Protein AF-A0A8B7DJZ0-F1 (afdb_monomer_lite)

Foldseek 3Di:
DLLVLLLVQCLVQLAQLQQLLQQFVVQLVVWDQDPVRKIWGWGCDGPCCVPQNTDIRIGHPVSNVVLVCCVPPPLVVADEPDRRSRADSNRHGQDSVNSQVSQQVVCVVVVVDDPVVVDDRDGSVNSNLLVLVLCCVVPVDLVSSCVSHSHDSVVSCVPNVDDDDPDDDPRNCCSVCVVVVVVVVPDDPDDDD

Structure (mmCIF, N/CA/C/O backbone):
data_AF-A0A8B7DJZ0-F1
#
_entry.id   AF-A0A8B7DJZ0-F1
#
loop_
_atom_site.group_PDB
_atom_site.id
_atom_site.type_symbol
_atom_site.label_atom_id
_atom_site.label_alt_id
_atom_site.label_comp_id
_atom_site.label_asym_id
_atom_site.label_entity_id
_atom_site.label_seq_id
_atom_site.pdbx_PDB_ins_code
_atom_site.Cartn_x
_atom_site.Cartn_y
_atom_site.Cartn_z
_atom_site.occupancy
_atom_site.B_iso_or_equiv
_atom_site.auth_seq_id
_atom_site.auth_comp_id
_atom_site.auth_asym_id
_atom_site.auth_atom_id
_atom_site.pdbx_PDB_model_num
ATOM 1 N N . MET A 1 1 ? -13.634 4.387 -2.918 1.00 85.12 1 MET A N 1
ATOM 2 C CA . MET A 1 1 ? -12.516 4.907 -2.094 1.00 85.12 1 MET A CA 1
ATOM 3 C C . MET A 1 1 ? -11.452 3.852 -1.784 1.00 85.12 1 MET A C 1
ATOM 5 O O . MET A 1 1 ? -10.326 4.051 -2.218 1.00 85.12 1 MET A O 1
ATOM 9 N N . ARG A 1 2 ? -11.782 2.724 -1.122 1.00 92.50 2 ARG A N 1
ATOM 10 C CA . ARG A 1 2 ? -10.826 1.633 -0.807 1.00 92.50 2 ARG A CA 1
ATOM 11 C C . ARG A 1 2 ? -9.980 1.198 -2.011 1.00 92.50 2 ARG A C 1
ATOM 13 O O . ARG A 1 2 ? -8.758 1.259 -1.969 1.00 92.50 2 ARG A O 1
ATOM 20 N N . ASP A 1 3 ? -10.641 0.810 -3.099 1.00 89.31 3 ASP A N 1
ATOM 21 C CA . ASP A 1 3 ? -9.965 0.264 -4.282 1.00 89.31 3 ASP A CA 1
ATOM 22 C C . ASP A 1 3 ? -9.115 1.323 -5.012 1.00 89.31 3 ASP A C 1
ATOM 24 O O . ASP A 1 3 ? -8.043 1.019 -5.524 1.00 89.31 3 ASP A O 1
ATOM 28 N N . HIS A 1 4 ? -9.544 2.589 -4.990 1.00 89.06 4 HIS A N 1
ATOM 29 C CA . HIS A 1 4 ? -8.769 3.712 -5.525 1.00 89.06 4 HIS A CA 1
ATOM 30 C C . HIS A 1 4 ? -7.476 3.943 -4.727 1.00 89.06 4 HIS A C 1
ATOM 32 O O . HIS A 1 4 ? -6.407 4.091 -5.312 1.00 89.06 4 HIS A O 1
ATOM 38 N N . LEU A 1 5 ? -7.548 3.905 -3.390 1.00 93.00 5 LEU A N 1
ATOM 39 C CA . LEU A 1 5 ? -6.366 3.996 -2.527 1.00 93.00 5 LEU A CA 1
ATOM 40 C C . LEU A 1 5 ? -5.392 2.842 -2.770 1.00 93.00 5 LEU A C 1
ATOM 42 O O . LEU A 1 5 ? -4.190 3.077 -2.859 1.00 93.00 5 LEU A O 1
ATOM 46 N N . LEU A 1 6 ? -5.899 1.616 -2.947 1.00 92.31 6 LEU A N 1
ATOM 47 C CA . LEU A 1 6 ? -5.061 0.473 -3.312 1.00 92.31 6 LEU A CA 1
ATOM 48 C C . LEU A 1 6 ? -4.289 0.743 -4.610 1.00 92.31 6 LEU A C 1
ATOM 50 O O . LEU A 1 6 ? -3.091 0.475 -4.658 1.00 92.31 6 LEU A O 1
ATOM 54 N N . VAL A 1 7 ? -4.934 1.308 -5.634 1.00 89.06 7 VAL A N 1
ATOM 55 C CA . VAL A 1 7 ? -4.267 1.656 -6.898 1.00 89.06 7 VAL A CA 1
ATOM 56 C C . VAL A 1 7 ? -3.196 2.724 -6.690 1.00 89.06 7 VAL A C 1
ATOM 58 O O . VAL A 1 7 ? -2.064 2.514 -7.119 1.00 89.06 7 VAL A O 1
ATOM 61 N N . LEU A 1 8 ? -3.509 3.824 -5.998 1.00 89.81 8 LEU A N 1
ATOM 62 C CA . LEU A 1 8 ? -2.540 4.898 -5.745 1.00 89.81 8 LEU A CA 1
ATOM 63 C C . LEU A 1 8 ? -1.304 4.395 -4.992 1.00 89.81 8 LEU A C 1
ATOM 65 O O . LEU A 1 8 ? -0.178 4.681 -5.395 1.00 89.81 8 LEU A O 1
ATOM 69 N N . ILE A 1 9 ? -1.506 3.596 -3.942 1.00 90.88 9 ILE A N 1
ATOM 70 C CA . ILE A 1 9 ? -0.409 3.032 -3.150 1.00 90.88 9 ILE A CA 1
ATOM 71 C C . ILE A 1 9 ? 0.469 2.121 -4.017 1.00 90.88 9 ILE A C 1
ATOM 73 O O . ILE A 1 9 ? 1.694 2.224 -3.961 1.00 90.88 9 ILE A O 1
ATOM 77 N N . HIS A 1 10 ? -0.131 1.264 -4.851 1.00 89.44 10 HIS A N 1
ATOM 78 C CA . HIS A 1 10 ? 0.631 0.364 -5.722 1.00 89.44 10 HIS A CA 1
ATOM 79 C C . HIS A 1 10 ? 1.361 1.097 -6.847 1.00 89.44 10 HIS A C 1
ATOM 81 O O . HIS A 1 10 ? 2.469 0.694 -7.189 1.00 89.44 10 HIS A O 1
ATOM 87 N N . LEU A 1 11 ? 0.778 2.155 -7.413 1.00 85.94 11 LEU A N 1
ATOM 88 C CA . LEU A 1 11 ? 1.445 2.964 -8.434 1.00 85.94 11 LEU A CA 1
ATOM 89 C C . LEU A 1 11 ? 2.619 3.757 -7.852 1.00 85.94 11 LEU A C 1
ATOM 91 O O . LEU A 1 11 ? 3.655 3.847 -8.501 1.00 85.94 11 LEU A O 1
ATOM 95 N N . GLY A 1 12 ? 2.474 4.289 -6.635 1.00 83.88 12 GLY A N 1
ATOM 96 C CA . GLY A 1 12 ? 3.522 5.078 -5.984 1.00 83.88 12 GLY A CA 1
ATOM 97 C C . GLY A 1 12 ? 4.672 4.249 -5.413 1.00 83.88 12 GLY A C 1
ATOM 98 O O . GLY A 1 12 ? 5.800 4.721 -5.387 1.00 83.88 12 GLY A O 1
ATOM 99 N N . ASN A 1 13 ? 4.401 3.018 -4.969 1.00 84.69 13 ASN A N 1
ATOM 100 C CA . ASN A 1 13 ? 5.387 2.219 -4.234 1.00 84.69 13 ASN A CA 1
ATOM 101 C C . ASN A 1 13 ? 5.810 0.932 -4.939 1.00 84.69 13 ASN A C 1
ATOM 103 O O . ASN A 1 13 ? 6.741 0.271 -4.497 1.00 84.69 13 ASN A O 1
ATOM 107 N N . ALA A 1 14 ? 5.084 0.510 -5.977 1.00 85.81 14 ALA A N 1
ATOM 108 C CA . ALA A 1 14 ? 5.295 -0.780 -6.623 1.00 85.81 14 ALA A CA 1
ATOM 109 C C . ALA A 1 14 ? 5.365 -1.943 -5.611 1.00 85.81 14 ALA A C 1
ATOM 111 O O . ALA A 1 14 ? 6.150 -2.873 -5.765 1.00 85.81 14 ALA A O 1
ATOM 112 N N . HIS A 1 15 ? 4.552 -1.939 -4.552 1.00 83.88 15 HIS A N 1
ATOM 113 C CA . HIS A 1 15 ? 4.600 -2.999 -3.541 1.00 83.88 15 HIS A CA 1
ATOM 114 C C . HIS A 1 15 ? 3.949 -4.302 -4.000 1.00 83.88 15 HIS A C 1
ATOM 116 O O . HIS A 1 15 ? 3.126 -4.344 -4.918 1.00 83.88 15 HIS A O 1
ATOM 122 N N . ARG A 1 16 ? 4.344 -5.412 -3.363 1.00 85.69 16 ARG A N 1
ATOM 123 C CA . ARG A 1 16 ? 3.582 -6.664 -3.472 1.00 85.69 16 ARG A CA 1
ATOM 124 C C . ARG A 1 16 ? 2.243 -6.455 -2.769 1.00 85.69 16 ARG A C 1
ATOM 126 O O . ARG A 1 16 ? 2.203 -5.831 -1.714 1.00 85.69 16 ARG A O 1
ATOM 133 N N . SER A 1 17 ? 1.182 -7.077 -3.278 1.00 89.62 17 SER A N 1
ATOM 134 C CA . SER A 1 17 ? -0.157 -6.981 -2.679 1.00 89.62 17 SER A CA 1
ATOM 135 C C . SER A 1 17 ? -0.212 -7.434 -1.215 1.00 89.62 17 SER A C 1
ATOM 137 O O . SER A 1 17 ? -1.075 -6.979 -0.473 1.00 89.62 17 SER A O 1
ATOM 139 N N . GLY A 1 18 ? 0.727 -8.282 -0.777 1.00 88.69 18 GLY A N 1
ATOM 140 C CA . GLY A 1 18 ? 0.877 -8.673 0.627 1.00 88.69 18 GLY A CA 1
ATOM 141 C C . GLY A 1 18 ? 1.181 -7.511 1.580 1.00 88.69 18 GLY A C 1
ATOM 142 O O . GLY A 1 18 ? 0.695 -7.531 2.700 1.00 88.69 18 GLY A O 1
ATOM 143 N N . VAL A 1 19 ? 1.903 -6.474 1.140 1.00 88.50 19 VAL A N 1
ATOM 144 C CA . VAL A 1 19 ? 2.199 -5.299 1.984 1.00 88.50 19 VAL A CA 1
ATOM 145 C C . VAL A 1 19 ? 0.903 -4.562 2.314 1.00 88.50 19 VAL A C 1
ATOM 147 O O . VAL A 1 19 ? 0.565 -4.359 3.473 1.00 88.50 19 VAL A O 1
ATOM 150 N N . THR A 1 20 ? 0.103 -4.251 1.294 1.00 92.25 20 THR A N 1
ATOM 151 C CA . THR A 1 20 ? -1.210 -3.619 1.485 1.00 92.25 20 THR A CA 1
ATOM 152 C C . THR A 1 20 ? -2.246 -4.542 2.124 1.00 92.25 20 THR A C 1
ATOM 154 O O . THR A 1 20 ? -3.226 -4.052 2.665 1.00 92.25 20 THR A O 1
ATOM 157 N N . ALA A 1 21 ? -2.069 -5.865 2.059 1.00 93.12 21 ALA A N 1
ATOM 158 C CA . ALA A 1 21 ? -2.948 -6.806 2.757 1.00 93.12 21 ALA A CA 1
ATOM 159 C C . ALA A 1 21 ? -2.745 -6.738 4.274 1.00 93.12 21 ALA A C 1
ATOM 161 O O . ALA A 1 21 ? -3.699 -6.886 5.032 1.00 93.12 21 ALA A O 1
ATOM 162 N N . ASN A 1 22 ? -1.510 -6.478 4.703 1.00 92.31 22 ASN A N 1
ATOM 163 C CA . ASN A 1 22 ? -1.110 -6.615 6.096 1.00 92.31 22 ASN A CA 1
ATOM 164 C C . ASN A 1 22 ? -0.892 -5.293 6.832 1.00 92.31 22 ASN A C 1
ATOM 166 O O . ASN A 1 22 ? -0.815 -5.323 8.052 1.00 92.31 22 ASN A O 1
ATOM 170 N N . ILE A 1 23 ? -0.840 -4.160 6.126 1.00 93.94 23 ILE A N 1
ATOM 171 C CA . ILE A 1 23 ? -0.726 -2.839 6.753 1.00 93.94 23 ILE A CA 1
ATOM 172 C C . ILE A 1 23 ? -1.859 -2.596 7.764 1.00 93.94 23 ILE A C 1
ATOM 174 O O . ILE A 1 23 ? -3.040 -2.784 7.440 1.00 93.94 23 ILE A O 1
ATOM 178 N N . THR A 1 24 ? -1.511 -2.166 8.976 1.00 95.00 24 THR A N 1
ATOM 179 C CA . THR A 1 24 ? -2.454 -1.998 10.099 1.00 95.00 24 THR A CA 1
ATOM 180 C C . THR A 1 24 ? -2.696 -0.533 10.482 1.00 95.00 24 THR A C 1
ATOM 182 O O . THR A 1 24 ? -1.942 0.356 10.077 1.00 95.00 24 THR A O 1
ATOM 185 N N . VAL A 1 25 ? -3.755 -0.241 11.258 1.00 95.31 25 VAL A N 1
ATOM 186 C CA . VAL A 1 25 ? -3.944 1.114 11.826 1.00 95.31 25 VAL A CA 1
ATOM 187 C C . VAL A 1 25 ? -2.837 1.427 12.814 1.00 95.31 25 VAL A C 1
ATOM 189 O O . VAL A 1 25 ? -2.357 2.556 12.827 1.00 95.31 25 VAL A O 1
ATOM 192 N N . GLY A 1 26 ? -2.402 0.446 13.609 1.00 93.88 26 GLY A N 1
ATOM 193 C CA . GLY A 1 26 ? -1.282 0.612 14.525 1.00 93.88 26 GLY A CA 1
ATOM 194 C C . GLY A 1 26 ? -0.002 1.059 13.817 1.00 93.88 26 GLY A C 1
ATOM 195 O O . GLY A 1 26 ? 0.662 1.977 14.291 1.00 93.88 26 GLY A O 1
ATOM 196 N N . GLU A 1 27 ? 0.322 0.466 12.667 1.00 93.31 27 GLU A N 1
ATOM 197 C CA . GLU A 1 27 ? 1.462 0.877 11.834 1.00 93.31 27 GLU A CA 1
ATOM 198 C C . GLU A 1 27 ? 1.238 2.260 11.214 1.00 93.31 27 GLU A C 1
ATOM 200 O O . GLU A 1 27 ? 2.126 3.107 11.261 1.00 93.31 27 GLU A O 1
ATOM 205 N N . TYR A 1 28 ? 0.036 2.532 10.699 1.00 95.62 28 TYR A N 1
ATOM 206 C CA . TYR A 1 28 ? -0.319 3.853 10.173 1.00 95.62 28 TYR A CA 1
ATOM 207 C C . TYR A 1 28 ? -0.207 4.963 11.230 1.00 95.62 28 TYR A C 1
ATOM 209 O O . TYR A 1 28 ? 0.262 6.056 10.925 1.00 95.62 28 TYR A O 1
ATOM 217 N N . ASN A 1 29 ? -0.604 4.710 12.477 1.00 95.81 29 ASN A N 1
ATOM 218 C CA . ASN A 1 29 ? -0.513 5.693 13.560 1.00 95.81 29 ASN A CA 1
ATOM 219 C C . ASN A 1 29 ? 0.938 5.995 13.958 1.00 95.81 29 ASN A C 1
ATOM 221 O O . ASN A 1 29 ? 1.202 7.057 14.510 1.00 95.81 29 ASN A O 1
ATOM 225 N N . LYS A 1 30 ? 1.867 5.083 13.658 1.00 94.50 30 LYS A N 1
ATOM 226 C CA . LYS A 1 30 ? 3.309 5.222 13.893 1.00 94.50 30 LYS A CA 1
ATOM 227 C C . LYS A 1 30 ? 4.057 5.741 12.660 1.00 94.50 30 LYS A C 1
ATOM 229 O O . LYS A 1 30 ? 5.259 5.527 12.551 1.00 94.50 30 LYS A O 1
ATOM 234 N N . HIS A 1 31 ? 3.355 6.356 11.707 1.00 91.75 31 HIS A N 1
ATOM 235 C CA . HIS A 1 31 ? 3.993 6.888 10.509 1.00 91.75 31 HIS A CA 1
ATOM 236 C C . HIS A 1 31 ? 5.059 7.934 10.848 1.00 91.75 31 HIS A C 1
ATOM 238 O O . HIS A 1 31 ? 4.925 8.706 11.797 1.00 91.75 31 HIS A O 1
ATOM 244 N N . GLU A 1 32 ? 6.078 8.004 10.004 1.00 88.75 32 GLU A N 1
ATOM 245 C CA . GLU A 1 32 ? 7.136 9.004 10.081 1.00 88.75 32 GLU A CA 1
ATOM 246 C C . GLU A 1 32 ? 6.935 10.056 8.989 1.00 88.75 32 GLU A C 1
ATOM 248 O O . GLU A 1 32 ? 6.493 9.745 7.879 1.00 88.75 32 GLU A O 1
ATOM 253 N N . LEU A 1 33 ? 7.261 11.312 9.297 1.00 88.50 33 LEU A N 1
ATOM 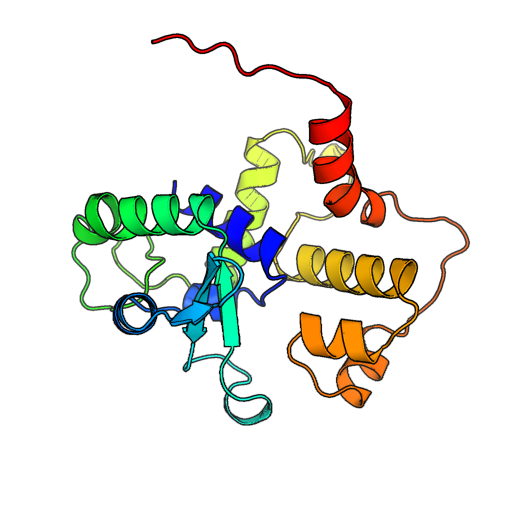254 C CA . LEU A 1 33 ? 7.317 12.390 8.315 1.00 88.50 33 LEU A CA 1
ATOM 255 C C . LEU A 1 33 ? 8.774 12.603 7.910 1.00 88.50 33 LEU A C 1
ATOM 257 O O . LEU A 1 33 ? 9.606 12.982 8.730 1.00 88.50 33 LEU A O 1
ATOM 261 N N . ASN A 1 34 ? 9.070 12.371 6.638 1.00 79.50 34 ASN A N 1
ATOM 262 C CA . ASN A 1 34 ? 10.396 12.600 6.085 1.00 79.50 34 ASN A CA 1
ATOM 263 C C . ASN A 1 34 ? 10.615 14.098 5.795 1.00 79.50 34 ASN A C 1
ATOM 265 O O . ASN A 1 34 ? 9.660 14.839 5.552 1.00 79.50 34 ASN A O 1
ATOM 269 N N . SER A 1 35 ? 11.875 14.530 5.720 1.00 70.56 35 SER A N 1
ATOM 270 C CA . SER A 1 35 ? 12.303 15.913 5.445 1.00 70.56 35 SER A CA 1
ATOM 271 C C . SER A 1 35 ? 11.702 16.498 4.161 1.00 70.56 35 SER A C 1
ATOM 273 O O . SER A 1 35 ? 11.521 17.705 4.042 1.00 70.56 35 SER A O 1
ATOM 275 N N . ASN A 1 36 ? 11.344 15.632 3.211 1.00 73.00 36 ASN A N 1
ATOM 276 C CA . ASN A 1 36 ? 10.764 16.004 1.920 1.00 73.00 36 ASN A CA 1
ATOM 277 C C . ASN A 1 36 ? 9.226 16.134 1.965 1.00 73.00 36 ASN A C 1
ATOM 279 O O . ASN A 1 36 ? 8.585 16.244 0.920 1.00 73.00 36 ASN A O 1
ATOM 283 N N . GLY A 1 37 ? 8.614 16.061 3.153 1.00 76.00 37 GLY A N 1
ATOM 284 C CA . GLY A 1 37 ? 7.165 16.159 3.347 1.00 76.00 37 GLY A CA 1
ATOM 285 C C . GLY A 1 37 ? 6.385 14.892 2.977 1.00 76.00 37 GLY A C 1
ATOM 286 O O . GLY A 1 37 ? 5.164 14.942 2.831 1.00 76.00 37 GLY A O 1
ATOM 287 N N . THR A 1 38 ? 7.064 13.757 2.787 1.00 82.00 38 THR A N 1
ATOM 288 C CA . THR A 1 38 ? 6.429 12.460 2.522 1.00 82.00 38 THR A CA 1
ATOM 289 C C . THR A 1 38 ? 6.234 11.665 3.806 1.00 82.00 38 THR A C 1
ATOM 291 O O . THR A 1 38 ? 7.050 11.719 4.721 1.00 82.00 38 THR A O 1
ATOM 294 N N . TYR A 1 39 ? 5.146 10.906 3.854 1.00 86.12 39 TYR A N 1
ATOM 295 C CA . TYR A 1 39 ? 4.773 10.076 4.991 1.00 86.12 39 TYR A CA 1
ATOM 296 C C . TYR A 1 39 ? 5.219 8.639 4.753 1.00 86.12 39 TYR A C 1
ATOM 298 O O . TYR A 1 39 ? 4.975 8.098 3.674 1.00 86.12 39 TYR A O 1
ATOM 306 N N . ILE A 1 40 ? 5.841 8.016 5.747 1.00 85.75 40 ILE A N 1
ATOM 307 C CA . ILE A 1 40 ? 6.367 6.654 5.665 1.00 85.75 40 ILE A CA 1
ATOM 308 C C . ILE A 1 40 ? 5.645 5.784 6.688 1.00 85.75 40 ILE A C 1
ATOM 310 O O . ILE A 1 40 ? 5.645 6.088 7.876 1.00 85.75 40 ILE A O 1
ATOM 314 N N . ILE A 1 41 ? 5.039 4.690 6.227 1.00 88.62 41 ILE A N 1
ATOM 315 C CA . ILE A 1 41 ? 4.428 3.675 7.088 1.00 88.62 41 ILE A CA 1
ATOM 316 C C . ILE A 1 41 ? 5.248 2.394 6.981 1.00 88.62 41 ILE A C 1
ATOM 318 O O . ILE A 1 41 ? 5.348 1.807 5.902 1.00 88.62 41 ILE A O 1
ATOM 322 N N . SER A 1 42 ? 5.824 1.962 8.097 1.00 86.00 42 SER A N 1
ATOM 323 C CA . SER A 1 42 ? 6.630 0.743 8.179 1.00 86.00 42 SER A CA 1
ATOM 324 C C . SER A 1 42 ? 5.737 -0.465 8.459 1.00 86.00 42 SER A C 1
ATOM 326 O O . SER A 1 42 ? 5.109 -0.544 9.512 1.00 86.00 42 SER A O 1
ATOM 328 N N . VAL A 1 43 ? 5.687 -1.405 7.515 1.00 84.12 43 VAL A N 1
ATOM 329 C CA . VAL A 1 43 ? 4.873 -2.624 7.589 1.00 84.12 43 VAL A CA 1
ATOM 330 C C . VAL A 1 43 ? 5.755 -3.795 8.011 1.00 84.12 43 VAL A C 1
ATOM 332 O O . VAL A 1 43 ? 6.684 -4.166 7.293 1.00 84.12 43 VAL A O 1
ATOM 335 N N . LEU A 1 44 ? 5.461 -4.366 9.177 1.00 75.81 44 LEU A N 1
ATOM 336 C CA . LEU A 1 44 ? 6.176 -5.488 9.794 1.00 75.81 44 LEU A CA 1
ATOM 337 C C . LEU A 1 44 ? 5.780 -6.822 9.160 1.00 75.81 44 LEU A C 1
ATOM 339 O O . LEU A 1 44 ? 6.618 -7.612 8.744 1.00 75.81 44 LEU A O 1
ATOM 343 N N . ASN A 1 45 ? 4.480 -7.083 9.050 1.00 67.69 45 ASN A N 1
ATOM 344 C CA . ASN A 1 45 ? 4.003 -8.401 8.648 1.00 67.69 45 ASN A CA 1
ATOM 345 C C . ASN A 1 45 ? 3.918 -8.517 7.123 1.00 67.69 45 ASN A C 1
ATOM 347 O O . ASN A 1 45 ? 2.879 -8.273 6.524 1.00 67.69 45 ASN A O 1
ATOM 351 N N . HIS A 1 46 ? 4.978 -8.958 6.450 1.00 62.75 46 HIS A N 1
ATOM 352 C CA . HIS A 1 46 ? 4.895 -9.413 5.056 1.00 62.75 46 HIS A CA 1
ATOM 353 C C . HIS A 1 46 ? 5.765 -10.644 4.812 1.00 62.75 46 HIS A C 1
ATOM 355 O O . HIS A 1 46 ? 6.730 -10.886 5.524 1.00 62.75 46 HIS A O 1
ATOM 361 N N . LYS A 1 47 ? 5.455 -11.406 3.747 1.00 57.94 47 LYS A N 1
ATOM 362 C CA . LYS A 1 47 ? 6.109 -12.685 3.375 1.00 57.94 47 LYS A CA 1
ATOM 363 C C . LYS A 1 47 ? 7.651 -12.643 3.320 1.00 57.94 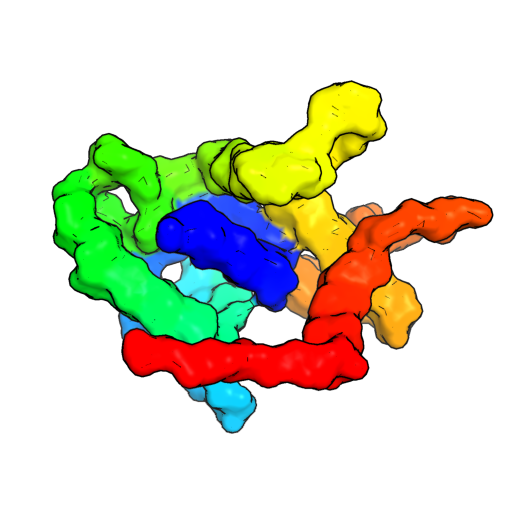47 LYS A C 1
ATOM 365 O O . LYS A 1 47 ? 8.279 -13.686 3.226 1.00 57.94 47 LYS A O 1
ATOM 370 N N . THR A 1 48 ? 8.255 -11.461 3.297 1.00 56.81 48 THR A N 1
ATOM 371 C CA . THR A 1 48 ? 9.705 -11.286 3.159 1.00 56.81 48 THR A CA 1
ATOM 372 C C . THR A 1 48 ? 10.313 -10.440 4.276 1.00 56.81 48 THR A C 1
ATOM 374 O O . THR A 1 48 ? 11.400 -9.908 4.074 1.00 56.81 48 THR A O 1
ATOM 377 N N . PHE A 1 49 ? 9.610 -10.275 5.402 1.00 56.12 49 PHE A N 1
ATOM 378 C CA . PHE A 1 49 ? 10.120 -9.540 6.561 1.00 56.12 49 PHE A CA 1
ATOM 379 C C . PHE A 1 49 ? 11.440 -10.144 7.045 1.00 56.12 49 PHE A C 1
ATOM 381 O O . PHE A 1 49 ? 12.446 -9.448 7.118 1.00 56.12 49 PHE A O 1
ATOM 388 N N . ASP A 1 50 ? 11.473 -11.470 7.198 1.00 52.28 50 ASP A N 1
ATOM 389 C CA . ASP A 1 50 ? 12.660 -12.213 7.637 1.00 52.28 50 ASP A CA 1
ATOM 390 C C . ASP A 1 50 ? 13.864 -12.077 6.687 1.00 52.28 50 ASP A C 1
ATOM 392 O O . ASP A 1 50 ? 14.986 -12.402 7.055 1.00 52.28 50 ASP A O 1
ATOM 396 N N . THR A 1 51 ? 13.647 -11.628 5.444 1.00 54.00 51 THR A N 1
ATOM 397 C CA . THR A 1 51 ? 14.698 -11.518 4.418 1.00 54.00 51 THR A CA 1
ATOM 398 C C . THR A 1 51 ? 15.132 -10.078 4.149 1.00 54.00 51 THR A C 1
ATOM 400 O O . THR A 1 51 ? 16.296 -9.854 3.841 1.00 54.00 51 THR A O 1
ATOM 403 N N . TYR A 1 52 ? 14.219 -9.105 4.223 1.00 56.34 52 TYR A N 1
ATOM 404 C CA . TYR A 1 52 ? 14.483 -7.722 3.793 1.00 56.34 52 TYR A CA 1
ATOM 405 C C . TYR A 1 52 ? 14.057 -6.661 4.820 1.00 56.34 52 TYR A C 1
ATOM 407 O O . TYR A 1 52 ? 14.084 -5.474 4.508 1.00 56.34 52 TYR A O 1
ATOM 415 N N . GLY A 1 53 ? 13.664 -7.063 6.032 1.00 63.69 53 GLY A N 1
ATOM 416 C CA . GLY A 1 53 ? 13.168 -6.149 7.058 1.00 63.69 53 GLY A CA 1
ATOM 417 C C . GLY A 1 53 ? 11.802 -5.561 6.701 1.00 63.69 53 GLY A C 1
ATOM 418 O O . GLY A 1 53 ? 11.027 -6.169 5.964 1.00 63.69 53 GLY A O 1
ATOM 419 N N . HIS A 1 54 ? 11.499 -4.384 7.246 1.00 70.12 54 HIS A N 1
ATOM 420 C CA . HIS A 1 54 ? 10.212 -3.711 7.072 1.00 70.12 54 HIS A CA 1
ATOM 421 C C . HIS A 1 54 ? 9.962 -3.268 5.624 1.00 70.12 54 HIS A C 1
ATOM 423 O O . HIS A 1 54 ? 10.843 -2.729 4.956 1.00 70.12 54 HIS A O 1
ATOM 429 N N . ALA A 1 55 ? 8.717 -3.385 5.163 1.00 81.56 55 ALA A N 1
ATOM 430 C CA . ALA A 1 55 ? 8.287 -2.738 3.929 1.00 81.56 55 ALA A CA 1
ATOM 431 C C . ALA A 1 55 ? 7.822 -1.309 4.227 1.00 81.56 55 ALA A C 1
ATOM 433 O O . ALA A 1 55 ? 6.885 -1.103 4.995 1.00 81.56 55 ALA A O 1
ATOM 434 N N . HIS A 1 56 ? 8.430 -0.321 3.576 1.00 84.44 56 HIS A N 1
ATOM 435 C CA . HIS A 1 56 ? 8.058 1.082 3.745 1.00 84.44 56 HIS A CA 1
ATOM 436 C C . HIS A 1 56 ? 7.046 1.516 2.685 1.00 84.44 56 HIS A C 1
ATOM 438 O O . HIS A 1 56 ? 7.339 1.527 1.489 1.00 84.44 56 HIS A O 1
ATOM 444 N N . VAL A 1 57 ? 5.840 1.882 3.113 1.00 87.44 57 VAL A N 1
ATOM 445 C CA . VAL A 1 57 ? 4.835 2.515 2.256 1.00 87.44 57 VAL A CA 1
ATOM 446 C C . VAL A 1 57 ? 5.018 4.026 2.339 1.00 87.44 57 VAL A C 1
ATOM 448 O O . VAL A 1 57 ? 4.704 4.638 3.355 1.00 87.44 57 VAL A O 1
ATOM 451 N N . VAL A 1 58 ? 5.517 4.619 1.258 1.00 87.19 58 VAL A N 1
ATOM 452 C CA . VAL A 1 58 ? 5.754 6.055 1.119 1.00 87.19 58 VAL A CA 1
ATOM 453 C C . VAL A 1 58 ? 4.550 6.711 0.447 1.00 87.19 58 VAL A C 1
ATOM 455 O O . VAL A 1 58 ? 4.093 6.288 -0.620 1.00 87.19 58 VAL A O 1
ATOM 458 N N . LEU A 1 59 ? 4.021 7.758 1.072 1.00 86.00 59 LEU A N 1
ATOM 459 C CA . LEU A 1 59 ? 2.828 8.474 0.636 1.00 86.00 59 LEU A CA 1
ATOM 460 C C . LEU A 1 59 ? 3.118 9.970 0.532 1.00 86.00 59 LEU A C 1
ATOM 462 O O . LEU A 1 59 ? 3.677 10.583 1.439 1.00 86.00 59 LEU A O 1
ATOM 466 N N . ASN A 1 60 ? 2.685 10.584 -0.568 1.00 87.69 60 ASN A N 1
ATOM 467 C 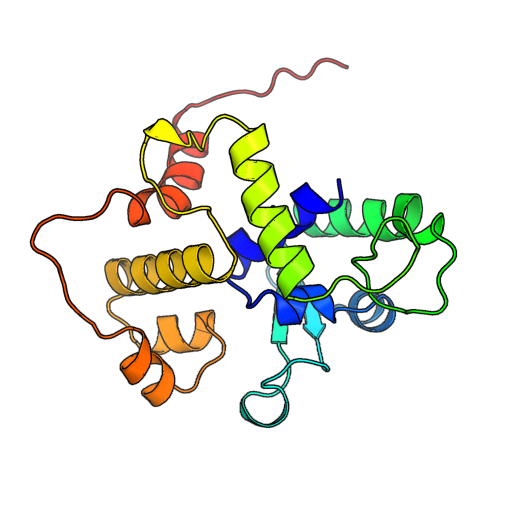CA . ASN A 1 60 ? 2.634 12.042 -0.656 1.00 87.69 60 ASN A CA 1
ATOM 468 C C . ASN A 1 60 ? 1.503 12.602 0.239 1.00 87.69 60 ASN A C 1
ATOM 470 O O . ASN A 1 60 ? 0.570 11.859 0.571 1.00 87.69 60 ASN A O 1
ATOM 474 N N . PRO A 1 61 ? 1.526 13.903 0.589 1.00 88.44 61 PRO A N 1
ATOM 475 C CA . PRO A 1 61 ? 0.536 14.499 1.492 1.00 88.44 61 PRO A CA 1
ATOM 476 C C . PRO A 1 61 ? -0.920 14.292 1.063 1.00 88.44 61 PRO A C 1
ATOM 478 O O . PRO A 1 61 ? -1.794 14.050 1.893 1.00 88.44 61 PRO A O 1
ATOM 481 N N . ILE A 1 62 ? -1.190 14.341 -0.245 1.00 89.81 62 ILE A N 1
ATOM 482 C CA . ILE A 1 62 ? -2.543 14.174 -0.788 1.00 89.81 62 ILE A CA 1
ATOM 483 C C . ILE A 1 62 ? -3.035 12.741 -0.556 1.00 89.81 62 ILE A C 1
ATOM 485 O O . ILE A 1 62 ? -4.134 12.530 -0.047 1.00 89.81 62 ILE A O 1
ATOM 489 N N . THR A 1 63 ? -2.216 11.747 -0.897 1.00 91.06 63 THR A N 1
ATOM 490 C CA . THR A 1 63 ? -2.553 10.326 -0.735 1.00 91.06 63 THR A CA 1
ATOM 491 C C . THR A 1 63 ? -2.670 9.966 0.740 1.00 91.06 63 THR A C 1
ATOM 493 O O . THR A 1 63 ? -3.596 9.247 1.113 1.00 91.06 63 THR A O 1
ATOM 496 N N . PHE A 1 64 ? -1.790 10.515 1.583 1.00 93.19 64 PHE A N 1
ATOM 497 C CA . PHE A 1 64 ? -1.869 10.359 3.031 1.00 93.19 64 PHE A CA 1
ATOM 498 C C . PHE A 1 64 ? -3.190 10.913 3.577 1.00 93.19 64 PHE A C 1
ATOM 500 O O . PHE A 1 64 ? -3.915 10.184 4.242 1.00 93.19 64 PHE A O 1
ATOM 507 N N . LYS A 1 65 ? -3.588 12.134 3.193 1.00 95.12 65 LYS A N 1
ATOM 508 C CA . LYS A 1 65 ? -4.879 12.724 3.586 1.00 95.12 65 LYS A CA 1
ATOM 509 C C . LYS A 1 65 ? -6.070 11.858 3.168 1.00 95.12 65 LYS A C 1
ATOM 511 O O . LYS A 1 65 ? -6.992 11.649 3.957 1.00 95.12 65 LYS A O 1
ATOM 516 N N . TRP A 1 66 ? -6.062 11.328 1.944 1.00 96.06 66 TRP A N 1
ATOM 517 C CA . TRP A 1 66 ? -7.112 10.409 1.495 1.00 96.06 66 TRP A CA 1
ATOM 518 C C . TRP A 1 66 ? -7.138 9.114 2.310 1.00 96.06 66 TRP A C 1
ATOM 520 O O . TRP A 1 66 ? -8.221 8.622 2.635 1.00 96.06 66 TRP A O 1
ATOM 530 N N . LEU A 1 67 ? -5.969 8.581 2.670 1.00 96.75 67 LEU A N 1
ATOM 531 C CA . LEU A 1 67 ? -5.857 7.418 3.542 1.00 96.75 67 LEU A CA 1
ATOM 532 C C . LEU A 1 67 ? -6.389 7.725 4.950 1.00 96.75 67 LEU A C 1
ATOM 534 O O . LEU A 1 67 ? -7.167 6.936 5.479 1.00 96.75 67 LEU A O 1
ATOM 538 N N . THR A 1 68 ? -6.074 8.893 5.515 1.00 97.31 68 THR A N 1
ATOM 539 C CA . THR A 1 68 ? -6.607 9.361 6.803 1.00 97.31 68 THR A CA 1
ATOM 540 C C . THR A 1 68 ? -8.130 9.429 6.786 1.00 97.31 68 THR A C 1
ATOM 542 O O . THR A 1 68 ? -8.781 8.907 7.692 1.00 97.31 68 THR A O 1
ATOM 545 N N . ILE A 1 69 ? -8.726 10.029 5.749 1.00 97.31 69 ILE A N 1
ATOM 546 C CA . ILE A 1 69 ? -10.189 10.103 5.609 1.00 97.31 69 ILE A CA 1
ATOM 547 C C . ILE A 1 69 ? -10.775 8.695 5.526 1.00 97.31 69 ILE A C 1
ATOM 549 O O . ILE A 1 69 ? -11.753 8.391 6.202 1.00 97.31 69 ILE A O 1
ATOM 553 N N . PHE A 1 70 ? -10.162 7.810 4.739 1.00 96.88 70 PHE A N 1
ATOM 554 C CA . PHE A 1 70 ? -10.626 6.434 4.623 1.00 96.88 70 PHE A CA 1
ATOM 555 C C . PHE A 1 70 ? -10.591 5.710 5.972 1.00 96.88 70 PHE A C 1
ATOM 557 O O . PHE A 1 70 ? -11.593 5.108 6.351 1.00 96.88 70 PHE A O 1
ATOM 564 N N . ILE A 1 71 ? -9.490 5.804 6.719 1.00 96.12 71 ILE A N 1
ATOM 565 C CA . ILE A 1 71 ? -9.343 5.145 8.022 1.00 96.12 71 ILE A CA 1
ATOM 566 C C . ILE A 1 71 ? -10.365 5.690 9.025 1.00 96.12 71 ILE A C 1
ATOM 568 O O . ILE A 1 71 ? -11.093 4.924 9.654 1.00 96.12 71 ILE A O 1
ATOM 572 N N . THR A 1 72 ? -10.450 7.016 9.141 1.00 96.19 72 THR A N 1
ATOM 573 C CA . THR A 1 72 ? -11.235 7.688 10.187 1.00 96.19 72 THR A CA 1
ATOM 574 C C . THR A 1 72 ? -12.733 7.732 9.906 1.00 96.19 72 THR A C 1
ATOM 576 O O . THR A 1 72 ? -13.516 7.731 10.855 1.00 96.19 72 THR A O 1
ATOM 579 N N . LYS A 1 73 ? -13.153 7.773 8.635 1.00 95.12 73 LYS A N 1
ATOM 580 C CA . LYS A 1 73 ? -14.565 7.943 8.251 1.00 95.12 73 LYS A CA 1
ATOM 581 C C . LYS A 1 73 ? -15.209 6.706 7.642 1.00 95.12 73 LYS A C 1
ATOM 583 O O . LYS A 1 73 ? -16.422 6.586 7.727 1.00 95.12 73 LYS A O 1
ATOM 588 N N . ILE A 1 74 ? -14.439 5.819 7.009 1.00 93.19 74 ILE A N 1
ATOM 589 C CA . ILE A 1 74 ? -14.995 4.661 6.290 1.00 93.19 74 ILE A CA 1
ATOM 590 C C . ILE A 1 74 ? -14.639 3.365 7.004 1.00 93.19 74 ILE A C 1
ATOM 592 O O . ILE A 1 74 ? -15.527 2.628 7.413 1.00 93.19 74 ILE A O 1
ATOM 596 N N . ARG A 1 75 ? -13.346 3.085 7.189 1.00 93.56 75 ARG A N 1
ATOM 597 C CA . ARG A 1 75 ? -12.890 1.861 7.855 1.00 93.56 75 ARG A CA 1
ATOM 598 C C . ARG A 1 75 ? -13.407 1.777 9.287 1.00 93.56 75 ARG A C 1
ATOM 600 O O . ARG A 1 75 ? -13.778 0.692 9.710 1.00 93.56 75 ARG A O 1
ATOM 607 N N . SER A 1 76 ? -13.454 2.896 10.013 1.00 93.12 76 SER A N 1
ATOM 608 C CA . SER A 1 76 ? -13.967 2.960 11.391 1.00 93.12 76 SER A CA 1
ATOM 609 C C . SER A 1 76 ? -15.434 2.540 11.533 1.00 93.12 76 SER A C 1
ATOM 611 O O . SER A 1 76 ? -15.852 2.184 12.627 1.00 93.12 76 SER A O 1
ATOM 613 N N . GLN A 1 77 ? -16.207 2.564 10.443 1.00 92.19 77 GLN A N 1
ATOM 614 C CA . GLN A 1 77 ? -17.615 2.156 10.426 1.00 92.19 77 GLN A CA 1
ATOM 615 C C . GLN A 1 77 ? -17.790 0.644 10.226 1.00 92.19 77 GLN A C 1
ATOM 617 O O . GLN A 1 77 ? -18.894 0.125 10.359 1.00 92.19 77 GLN A O 1
ATOM 622 N N . ILE A 1 78 ? -16.719 -0.072 9.872 1.00 91.06 78 ILE A N 1
ATOM 623 C CA . ILE A 1 78 ? -16.751 -1.516 9.652 1.00 91.06 78 ILE A CA 1
ATOM 624 C C . ILE A 1 78 ? -16.407 -2.199 10.974 1.00 91.06 78 ILE A C 1
ATOM 626 O O . ILE A 1 78 ? -15.270 -2.110 11.441 1.00 91.06 78 ILE A O 1
ATOM 630 N N . LEU A 1 79 ? -17.374 -2.907 11.562 1.00 88.62 79 LEU A N 1
ATOM 631 C CA . LEU A 1 79 ? -17.134 -3.720 12.751 1.00 88.62 79 LEU A CA 1
ATOM 632 C C . LEU A 1 79 ? -16.141 -4.840 12.408 1.00 88.62 79 LEU A C 1
ATOM 634 O O . LEU A 1 79 ? -16.430 -5.719 11.597 1.00 88.62 79 LEU A O 1
ATOM 638 N N . SER A 1 80 ? -14.953 -4.784 13.003 1.00 89.94 80 SER A N 1
ATOM 639 C CA . SER A 1 80 ? -13.886 -5.756 12.784 1.00 89.94 80 SER A CA 1
ATOM 640 C C . SER A 1 80 ? -13.013 -5.874 14.025 1.00 89.94 80 SER A C 1
ATOM 642 O O . SER A 1 80 ? -12.701 -4.875 14.669 1.00 89.94 80 SER A O 1
ATOM 644 N N . HIS A 1 81 ? -12.581 -7.096 14.326 1.00 87.69 81 HIS A N 1
ATOM 645 C CA . HIS A 1 81 ? -11.574 -7.371 15.355 1.00 87.69 81 HIS A CA 1
ATOM 646 C C . HIS A 1 81 ? -10.142 -7.296 14.808 1.00 87.69 81 HIS A C 1
ATOM 648 O O . HIS A 1 81 ? -9.185 -7.536 15.539 1.00 87.69 81 HIS A O 1
ATOM 654 N N . CYS A 1 82 ? -9.982 -6.999 13.517 1.00 89.75 82 CYS A N 1
ATOM 655 C CA . CYS A 1 82 ? -8.689 -6.957 12.856 1.00 89.75 82 CYS A CA 1
ATOM 656 C C . CYS A 1 82 ? -8.193 -5.520 12.703 1.00 89.75 82 CYS A C 1
ATOM 658 O O . CYS A 1 82 ? -8.956 -4.598 12.403 1.00 89.75 82 CYS A O 1
ATOM 660 N N . ASP A 1 83 ? -6.879 -5.342 12.838 1.00 92.56 83 ASP A N 1
ATOM 661 C CA . ASP A 1 83 ? -6.260 -4.021 12.739 1.00 92.56 83 ASP A CA 1
ATOM 662 C C . ASP A 1 83 ? -5.904 -3.620 11.290 1.00 92.56 83 ASP A C 1
ATOM 664 O O . ASP A 1 83 ? -5.632 -2.455 11.004 1.00 92.56 83 ASP A O 1
ATOM 668 N N . ASN A 1 84 ? -6.004 -4.534 10.321 1.00 95.25 84 ASN A N 1
ATOM 669 C CA . ASN A 1 84 ? -5.698 -4.281 8.907 1.00 95.25 84 ASN A CA 1
ATOM 670 C C . ASN A 1 84 ? -6.487 -3.095 8.326 1.00 95.25 84 ASN A C 1
ATOM 672 O O . ASN A 1 84 ? -7.701 -3.013 8.481 1.00 95.25 84 ASN A O 1
ATOM 676 N N . ILE A 1 85 ? -5.815 -2.192 7.604 1.00 95.56 85 ILE A N 1
ATOM 677 C CA . ILE A 1 85 ? -6.438 -1.025 6.946 1.00 95.56 85 ILE A CA 1
ATOM 678 C C . ILE A 1 85 ? -7.469 -1.447 5.902 1.00 95.56 85 ILE A C 1
ATOM 680 O O . ILE A 1 85 ? -8.557 -0.874 5.828 1.00 95.56 85 ILE A O 1
ATOM 684 N N . PHE A 1 86 ? -7.124 -2.439 5.085 1.00 95.31 86 PHE A N 1
ATOM 685 C CA . PHE A 1 86 ? -7.942 -2.869 3.963 1.00 95.31 86 PHE A CA 1
ATOM 686 C C . PHE A 1 86 ? -8.743 -4.119 4.330 1.00 95.31 86 PHE A C 1
ATOM 688 O O . PHE A 1 86 ? -8.226 -5.237 4.335 1.00 95.31 86 PHE A O 1
ATOM 695 N N . LEU A 1 87 ? -10.028 -3.905 4.612 1.00 94.50 87 LEU A N 1
ATOM 696 C CA . LEU A 1 87 ? -10.989 -4.951 4.950 1.00 94.50 87 LEU A CA 1
ATOM 697 C C . LEU A 1 87 ? -11.930 -5.261 3.776 1.00 94.50 87 LEU A C 1
ATOM 699 O O . LEU A 1 87 ? -12.189 -4.425 2.897 1.00 94.50 87 LEU A O 1
ATOM 703 N N . THR A 1 88 ? -12.462 -6.479 3.771 1.00 91.25 88 THR A N 1
ATOM 704 C CA . THR A 1 88 ? -13.628 -6.873 2.981 1.00 91.25 88 THR A CA 1
ATOM 705 C C . THR A 1 88 ? -14.883 -6.182 3.522 1.00 91.25 88 THR A C 1
ATOM 707 O O . THR A 1 88 ? -14.890 -5.607 4.609 1.00 91.25 88 THR A O 1
ATOM 710 N N . TRP A 1 89 ? -15.984 -6.264 2.774 1.00 85.50 89 TRP A N 1
ATOM 711 C CA . TRP A 1 89 ? -17.282 -5.761 3.239 1.00 85.50 89 TRP A CA 1
ATOM 712 C C . TRP A 1 89 ? -17.824 -6.513 4.463 1.00 85.50 89 TRP A C 1
ATOM 714 O O . TRP A 1 89 ? -18.643 -5.967 5.188 1.00 85.50 89 TRP A O 1
ATOM 724 N N . SER A 1 90 ? -17.336 -7.732 4.716 1.00 89.12 90 SER A N 1
ATOM 725 C CA . SER A 1 90 ? -17.653 -8.524 5.909 1.00 89.12 90 SER A CA 1
ATOM 726 C C . SER A 1 90 ? -16.745 -8.218 7.109 1.00 89.12 90 SER A C 1
ATOM 728 O O . SER A 1 90 ? -16.760 -8.960 8.087 1.00 89.12 90 SER A O 1
ATOM 730 N N . GLY A 1 91 ? -15.901 -7.182 7.023 1.00 90.50 91 GLY A N 1
ATOM 731 C CA . GLY A 1 91 ? -14.982 -6.798 8.097 1.00 90.50 91 GLY A CA 1
ATOM 732 C C . GLY A 1 91 ? -13.764 -7.707 8.259 1.00 90.50 91 GLY A C 1
ATOM 733 O O . GLY A 1 91 ? -13.021 -7.549 9.222 1.00 90.50 91 GLY A O 1
ATOM 734 N N . GLN A 1 92 ? -13.517 -8.631 7.329 1.00 94.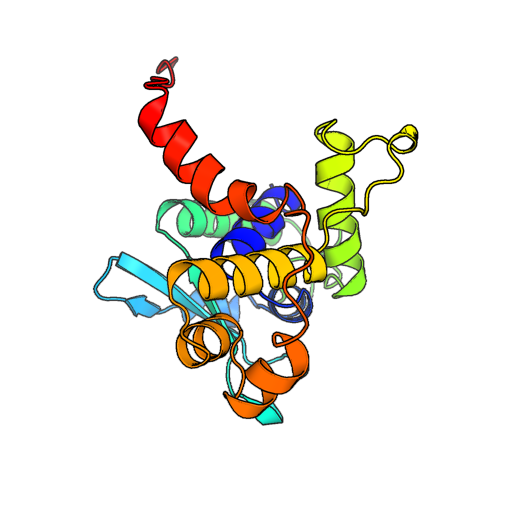12 92 GLN A N 1
ATOM 735 C CA . GLN A 1 92 ? -12.348 -9.512 7.368 1.00 94.12 92 GLN A CA 1
ATOM 736 C C . GLN A 1 92 ? -11.153 -8.877 6.644 1.00 94.12 92 GLN A C 1
ATOM 738 O O . GLN A 1 92 ? -11.355 -8.145 5.673 1.00 94.12 92 GLN A O 1
ATOM 743 N N . PRO A 1 93 ? -9.902 -9.152 7.048 1.00 93.38 93 PRO A N 1
ATOM 744 C CA . PRO A 1 93 ? -8.723 -8.703 6.314 1.00 93.38 93 PRO A CA 1
ATOM 745 C C . PRO A 1 93 ? -8.751 -9.156 4.856 1.00 93.38 93 PRO A C 1
ATOM 747 O O . PRO A 1 93 ? -9.057 -10.310 4.544 1.00 93.38 93 PRO A O 1
ATOM 750 N N . MET A 1 94 ? -8.412 -8.255 3.934 1.00 94.00 94 MET A N 1
ATOM 751 C CA . MET A 1 94 ? -8.270 -8.639 2.535 1.00 94.00 94 MET A CA 1
ATOM 752 C C . MET A 1 94 ? -7.008 -9.477 2.333 1.00 94.00 94 MET A C 1
ATOM 754 O O . MET A 1 94 ? -5.908 -9.061 2.685 1.00 94.00 94 MET A O 1
ATOM 758 N N . THR A 1 95 ? -7.142 -10.624 1.669 1.00 92.38 95 THR A N 1
ATOM 759 C CA . THR A 1 95 ? -5.976 -11.410 1.251 1.00 92.38 95 THR A CA 1
ATOM 760 C C . THR A 1 95 ? -5.211 -10.709 0.121 1.00 92.38 95 THR A C 1
ATOM 762 O O . THR A 1 95 ? -5.762 -9.918 -0.651 1.00 92.38 95 THR A O 1
ATOM 765 N N . SER A 1 96 ? -3.934 -11.054 -0.050 1.00 88.50 96 SER A N 1
ATOM 766 C CA . SER A 1 96 ? -3.110 -10.572 -1.172 1.00 88.50 96 SER A CA 1
ATOM 767 C C . SER A 1 96 ? -3.715 -10.907 -2.548 1.00 88.50 96 SER A C 1
ATOM 769 O O . SER A 1 96 ? -3.593 -10.125 -3.501 1.00 88.50 96 SER A O 1
ATOM 771 N N . GLY A 1 97 ? -4.412 -12.045 -2.647 1.00 88.31 97 GLY A N 1
ATOM 772 C CA . GLY A 1 97 ? -5.201 -12.438 -3.814 1.00 88.31 97 GLY A CA 1
ATOM 773 C C . GLY A 1 97 ? -6.390 -11.506 -4.043 1.00 88.31 97 GLY A C 1
ATOM 774 O O . GLY A 1 97 ? -6.532 -10.968 -5.140 1.00 88.31 97 GLY A O 1
ATOM 775 N N . ALA A 1 98 ? -7.181 -11.230 -3.000 1.00 89.88 98 ALA A N 1
ATOM 776 C CA . ALA A 1 98 ? -8.325 -10.320 -3.074 1.00 89.88 98 ALA A CA 1
ATOM 777 C C . ALA A 1 98 ? -7.911 -8.900 -3.494 1.00 89.88 98 ALA A C 1
ATOM 779 O O . ALA A 1 98 ? -8.556 -8.297 -4.349 1.00 89.88 98 ALA A O 1
ATOM 780 N N . ILE A 1 99 ? -6.794 -8.385 -2.970 1.00 90.75 99 ILE A N 1
ATOM 781 C CA . ILE A 1 99 ? -6.240 -7.091 -3.402 1.00 90.75 99 ILE A CA 1
ATOM 782 C C . ILE A 1 99 ? -5.877 -7.114 -4.888 1.00 90.75 99 ILE A C 1
ATOM 784 O O . ILE A 1 99 ? -6.197 -6.180 -5.621 1.00 90.75 99 ILE A O 1
ATOM 788 N N . SER A 1 100 ? -5.245 -8.191 -5.356 1.00 87.62 100 SER A N 1
ATOM 789 C CA . SER A 1 100 ? -4.851 -8.322 -6.764 1.00 87.62 100 SER A CA 1
ATOM 790 C C . SER A 1 100 ? -6.064 -8.366 -7.698 1.00 87.62 100 SER A C 1
ATOM 792 O O . SER A 1 100 ? -6.038 -7.748 -8.763 1.00 87.62 100 SER A O 1
ATOM 794 N N . VAL A 1 101 ? -7.133 -9.050 -7.279 1.00 86.81 101 VAL A N 1
ATOM 795 C CA . VAL A 1 101 ? -8.418 -9.073 -7.990 1.00 86.81 101 VAL A CA 1
ATOM 796 C C . VAL A 1 101 ? -9.052 -7.683 -8.006 1.00 86.81 101 VAL A C 1
ATOM 798 O O . VAL A 1 101 ? -9.473 -7.235 -9.072 1.00 86.81 101 VAL A O 1
ATOM 801 N N . GLN A 1 102 ? -9.057 -6.963 -6.879 1.00 88.06 102 GLN A N 1
ATOM 802 C CA . GLN A 1 102 ? -9.634 -5.617 -6.824 1.00 88.06 102 GLN A CA 1
ATOM 803 C C . GLN A 1 102 ? -8.898 -4.618 -7.702 1.00 88.06 102 GLN A C 1
ATOM 805 O O . GLN A 1 102 ? -9.563 -3.877 -8.429 1.00 88.06 102 GLN A O 1
ATOM 810 N N . LEU A 1 103 ? -7.563 -4.657 -7.715 1.00 85.00 103 LEU A N 1
ATOM 811 C CA . LEU A 1 103 ? -6.769 -3.870 -8.655 1.00 85.00 103 LEU A CA 1
ATOM 812 C C . LEU A 1 103 ? -7.223 -4.151 -10.089 1.00 85.00 103 LEU A C 1
ATOM 814 O O . LEU A 1 103 ? -7.627 -3.222 -10.776 1.00 85.00 103 LEU A O 1
ATOM 818 N N . GLY A 1 104 ? -7.261 -5.421 -10.506 1.00 82.00 104 GLY A N 1
ATOM 819 C CA . GLY A 1 104 ? -7.693 -5.807 -11.854 1.00 82.00 104 GLY A CA 1
ATOM 820 C C . GLY A 1 104 ? -9.123 -5.376 -12.190 1.00 82.00 104 GLY A C 1
ATOM 821 O O . GLY A 1 104 ? -9.386 -4.914 -13.300 1.00 82.00 104 GLY A O 1
ATOM 822 N N . SER A 1 105 ? -10.043 -5.481 -11.229 1.00 82.06 105 SER A N 1
ATOM 823 C CA . SER A 1 105 ? -11.449 -5.114 -11.417 1.00 82.06 105 SER A CA 1
ATOM 824 C C . SER A 1 105 ? -11.641 -3.622 -11.698 1.00 82.06 105 SER A C 1
ATOM 826 O O . SER A 1 105 ? -12.521 -3.257 -12.474 1.00 82.06 105 SER A O 1
ATOM 828 N N . LEU A 1 106 ? -10.807 -2.759 -11.108 1.00 81.75 106 LEU A N 1
ATOM 829 C CA . LEU A 1 106 ? -10.938 -1.312 -11.254 1.00 81.75 106 LEU A CA 1
ATOM 830 C C . LEU A 1 106 ? -10.600 -0.864 -12.680 1.00 81.75 106 LEU A C 1
ATOM 832 O O . LEU A 1 106 ? -11.287 -0.012 -13.232 1.00 81.75 106 LEU A O 1
ATOM 836 N N . TRP A 1 107 ? -9.622 -1.509 -13.317 1.00 76.88 107 TRP A N 1
ATOM 837 C CA . TRP A 1 107 ? -9.249 -1.239 -14.711 1.00 76.88 107 TRP A CA 1
ATOM 838 C C . TRP A 1 107 ? -10.308 -1.682 -15.714 1.00 76.88 107 TRP A C 1
ATOM 840 O O . TRP A 1 107 ? -10.533 -0.995 -16.709 1.00 76.88 107 TRP A O 1
ATOM 850 N N . LYS A 1 108 ? -10.990 -2.797 -15.427 1.00 77.81 108 LYS A N 1
ATOM 851 C CA . LYS A 1 108 ? -12.162 -3.226 -16.200 1.00 77.81 108 LYS A CA 1
ATOM 852 C C . LYS A 1 108 ? -13.291 -2.210 -16.077 1.00 77.81 108 LYS A C 1
ATOM 854 O O . LYS A 1 108 ? -13.831 -1.768 -17.081 1.00 77.81 108 LYS A O 1
ATOM 859 N N . LYS A 1 109 ? -13.598 -1.779 -14.849 1.00 81.44 109 LYS A N 1
ATOM 860 C CA . LYS A 1 109 ? -14.631 -0.764 -14.585 1.00 81.44 109 LYS A CA 1
ATOM 861 C C . LYS A 1 109 ? -14.312 0.591 -15.218 1.00 81.44 109 LYS A C 1
ATOM 863 O O . LYS A 1 109 ? -15.228 1.302 -15.599 1.00 81.44 109 LYS A O 1
ATOM 868 N N . ALA A 1 110 ? -13.033 0.935 -15.342 1.00 76.94 110 ALA A N 1
ATOM 869 C CA . ALA A 1 110 ? -12.584 2.152 -16.010 1.00 76.94 110 ALA A CA 1
ATOM 870 C C . ALA A 1 110 ? -12.648 2.075 -17.550 1.00 76.94 110 ALA A C 1
ATOM 872 O O . ALA A 1 110 ? -12.259 3.034 -18.207 1.00 76.94 110 ALA A O 1
ATOM 873 N N . GLY A 1 111 ? -13.065 0.944 -18.137 1.00 75.25 111 GLY A N 1
ATOM 874 C CA . GLY A 1 111 ? -13.100 0.749 -19.593 1.00 75.25 111 GLY A CA 1
ATOM 875 C C . GLY A 1 111 ? -11.715 0.672 -20.249 1.00 75.25 111 GLY A C 1
ATOM 876 O O . GLY A 1 111 ? -11.602 0.692 -21.468 1.00 75.25 111 GLY A O 1
ATOM 877 N N . ILE A 1 112 ? -10.644 0.587 -19.453 1.00 71.44 112 ILE A N 1
ATOM 878 C CA . ILE A 1 112 ? -9.257 0.516 -19.944 1.00 71.44 112 ILE A CA 1
ATOM 879 C C . ILE A 1 112 ? -8.916 -0.913 -20.388 1.00 71.44 112 ILE A C 1
ATOM 881 O O . ILE A 1 112 ? -8.031 -1.126 -21.221 1.00 71.44 112 ILE A O 1
ATOM 885 N N . PHE A 1 113 ? -9.606 -1.901 -19.818 1.00 67.94 113 PHE A N 1
ATOM 886 C CA . PHE A 1 113 ? -9.461 -3.303 -20.168 1.00 67.94 113 PHE A CA 1
ATOM 887 C C . PHE A 1 113 ? -10.694 -3.812 -20.904 1.00 67.94 113 PHE A C 1
ATOM 889 O O . PHE A 1 113 ? -11.783 -3.834 -20.334 1.00 67.94 113 PHE A O 1
ATOM 896 N N . ASP A 1 114 ? -10.473 -4.312 -22.113 1.00 64.94 114 ASP A N 1
ATOM 897 C CA . ASP A 1 114 ? -11.458 -5.045 -22.895 1.00 64.94 114 ASP A CA 1
ATOM 898 C C . ASP A 1 114 ? -11.027 -6.515 -23.007 1.00 64.94 114 ASP A C 1
ATOM 900 O O . ASP A 1 114 ? -9.874 -6.808 -23.349 1.00 64.94 114 ASP A O 1
ATOM 904 N N . SER A 1 115 ? -11.944 -7.433 -22.693 1.00 58.94 115 SER A N 1
ATOM 905 C CA . SER A 1 115 ? -11.758 -8.880 -22.836 1.00 58.94 115 SER A CA 1
ATOM 906 C C . SER A 1 115 ? -11.416 -9.299 -24.263 1.00 58.94 115 SER A C 1
ATOM 908 O O . SER A 1 115 ? -10.692 -10.279 -24.429 1.00 58.94 115 SER A O 1
ATOM 910 N N . GLU A 1 116 ? -11.861 -8.547 -25.270 1.00 62.69 116 GLU A N 1
ATOM 911 C CA . GLU A 1 116 ? -11.577 -8.836 -26.680 1.00 62.69 116 GLU A CA 1
ATOM 912 C C . GLU A 1 116 ? -10.126 -8.511 -27.059 1.00 62.69 116 GLU A C 1
ATOM 914 O O . GLU A 1 116 ? -9.531 -9.157 -27.918 1.00 62.69 116 GLU A O 1
ATOM 919 N N . SER A 1 117 ? -9.495 -7.568 -26.352 1.00 61.34 117 SER A N 1
ATOM 920 C CA . SER A 1 117 ? -8.133 -7.112 -26.657 1.00 61.34 117 SER A CA 1
ATOM 921 C C . SER A 1 117 ? -7.022 -8.106 -26.279 1.00 61.34 117 SER A C 1
ATOM 923 O O . SER A 1 117 ? -5.848 -7.839 -26.546 1.00 61.34 117 SER A O 1
ATOM 925 N N . GLY A 1 118 ? -7.349 -9.211 -25.593 1.00 57.91 118 GLY A N 1
ATOM 926 C CA . GLY A 1 118 ? -6.384 -10.225 -25.139 1.00 57.91 118 GLY A CA 1
ATOM 927 C C . GLY A 1 118 ? -5.312 -9.709 -24.164 1.00 57.91 118 GLY A C 1
ATOM 928 O O . GLY A 1 118 ? -4.350 -10.416 -23.849 1.00 57.91 118 GLY A O 1
ATOM 929 N N . LYS A 1 119 ? -5.434 -8.465 -23.682 1.00 61.38 119 LYS A N 1
ATOM 930 C CA . LYS A 1 119 ? -4.453 -7.845 -22.785 1.00 61.38 119 LYS A CA 1
ATOM 931 C C . LYS A 1 119 ? -4.471 -8.541 -21.420 1.00 61.38 119 LYS A C 1
ATOM 933 O O . LYS A 1 119 ? -5.402 -9.253 -21.054 1.00 61.38 119 LYS A O 1
ATOM 938 N N . ARG A 1 120 ? -3.415 -8.350 -20.623 1.00 64.56 120 ARG A N 1
ATOM 939 C CA . ARG A 1 120 ? -3.357 -8.863 -19.242 1.00 64.56 120 ARG A CA 1
ATOM 940 C C . ARG A 1 120 ? -4.024 -7.879 -18.285 1.00 64.56 120 ARG A C 1
ATOM 942 O O . ARG A 1 120 ? -3.774 -6.680 -18.380 1.00 64.56 120 ARG A O 1
ATOM 949 N N . ASN A 1 121 ? -4.806 -8.388 -17.331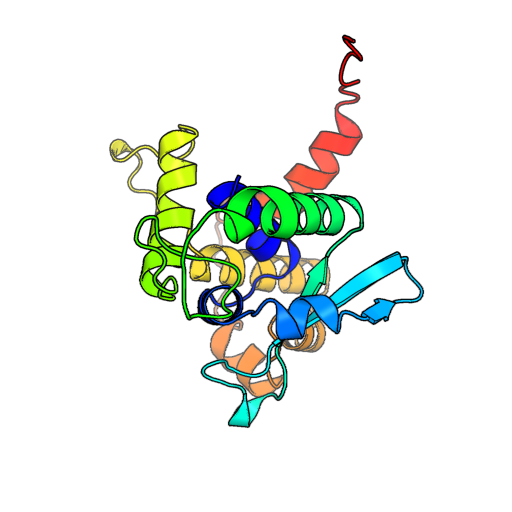 1.00 69.88 121 ASN A N 1
ATOM 950 C CA . ASN A 1 121 ? -5.339 -7.570 -16.240 1.00 69.88 121 ASN A CA 1
ATOM 951 C C . ASN A 1 121 ? -4.188 -6.907 -15.475 1.00 69.88 121 ASN A C 1
ATOM 953 O O . ASN A 1 121 ? -3.223 -7.576 -15.089 1.00 69.88 121 ASN A O 1
ATOM 957 N N . ILE A 1 122 ? -4.302 -5.603 -15.228 1.00 76.00 122 ILE A N 1
ATOM 958 C CA . ILE A 1 122 ? -3.325 -4.890 -14.411 1.00 76.00 122 ILE A CA 1
ATOM 959 C C . ILE A 1 122 ? -3.473 -5.370 -12.965 1.00 76.00 122 ILE A C 1
ATOM 961 O O . ILE A 1 122 ? -4.514 -5.213 -12.332 1.00 76.00 122 ILE A O 1
ATOM 965 N N . CYS A 1 123 ? -2.407 -5.970 -12.448 1.00 80.56 123 CYS A N 1
ATOM 966 C CA . CYS A 1 123 ? -2.302 -6.449 -11.076 1.00 80.56 123 CYS A CA 1
ATOM 967 C C . CYS A 1 123 ? -1.030 -5.898 -10.419 1.00 80.56 123 CYS A C 1
ATOM 969 O O . CYS A 1 123 ? -0.148 -5.377 -11.107 1.00 80.56 123 CYS A O 1
ATOM 971 N N . ALA A 1 124 ? -0.899 -6.067 -9.099 1.00 83.56 124 ALA A N 1
ATOM 972 C CA . ALA A 1 124 ? 0.279 -5.630 -8.344 1.00 83.56 124 ALA A CA 1
ATOM 973 C C . ALA A 1 124 ? 1.600 -6.109 -8.978 1.00 83.56 124 ALA A C 1
ATOM 975 O O . ALA A 1 124 ? 2.549 -5.341 -9.106 1.00 83.56 124 ALA A O 1
ATOM 976 N N . THR A 1 125 ? 1.649 -7.355 -9.463 1.00 83.75 125 THR A N 1
ATOM 977 C CA . THR A 1 125 ? 2.829 -7.912 -10.146 1.00 83.75 125 THR A CA 1
ATOM 978 C C . THR A 1 125 ? 3.143 -7.210 -11.465 1.00 83.75 125 THR A C 1
ATOM 980 O O . THR A 1 125 ? 4.315 -7.039 -11.797 1.00 83.75 125 THR A O 1
ATOM 983 N N . LEU A 1 126 ? 2.124 -6.811 -12.230 1.00 83.56 126 LEU A N 1
ATOM 984 C CA . LEU A 1 126 ? 2.342 -6.095 -13.484 1.00 83.56 126 LEU A CA 1
ATOM 985 C C . LEU A 1 126 ? 2.865 -4.685 -13.211 1.00 83.56 126 LEU A C 1
ATOM 987 O O . LEU A 1 126 ? 3.876 -4.311 -13.791 1.00 83.56 126 LEU A O 1
ATOM 991 N N . ILE A 1 127 ? 2.245 -3.962 -12.272 1.00 84.56 127 ILE A N 1
ATOM 992 C CA . ILE A 1 127 ? 2.693 -2.626 -11.844 1.00 84.56 127 ILE A CA 1
ATOM 993 C C . ILE A 1 127 ? 4.156 -2.684 -11.385 1.00 84.56 127 ILE A C 1
ATOM 995 O O . ILE A 1 127 ? 4.984 -1.908 -11.848 1.00 84.56 127 ILE A O 1
ATOM 999 N N . ARG A 1 128 ? 4.500 -3.686 -10.568 1.00 85.44 128 ARG A N 1
ATOM 1000 C CA . ARG A 1 128 ? 5.871 -3.980 -10.126 1.00 85.44 128 ARG A CA 1
ATOM 1001 C C . ARG A 1 128 ? 6.871 -4.157 -11.262 1.00 85.44 128 ARG A C 1
ATOM 1003 O O . ARG A 1 128 ? 7.966 -3.596 -11.231 1.00 85.44 128 ARG A O 1
ATOM 1010 N N . LYS A 1 129 ? 6.516 -4.964 -12.261 1.00 84.50 129 LYS A N 1
ATOM 1011 C CA . LYS A 1 129 ? 7.373 -5.206 -13.429 1.00 84.50 129 LYS A CA 1
ATOM 1012 C C . LYS A 1 129 ? 7.530 -3.952 -14.283 1.00 84.50 129 LYS A C 1
ATOM 1014 O O . LYS A 1 129 ? 8.633 -3.681 -14.747 1.00 84.50 129 LYS A O 1
ATOM 1019 N N . SER A 1 130 ? 6.457 -3.186 -14.460 1.00 84.50 130 SER A N 1
ATOM 1020 C CA . SER A 1 130 ? 6.501 -1.922 -15.194 1.00 84.50 130 SER A CA 1
ATOM 1021 C C . SER A 1 130 ? 7.373 -0.890 -14.482 1.00 84.50 130 SER A C 1
ATOM 1023 O O . SER A 1 130 ? 8.211 -0.274 -15.128 1.00 84.50 130 SER A O 1
ATOM 1025 N N . ALA A 1 131 ? 7.245 -0.750 -13.159 1.00 82.88 131 ALA A N 1
ATOM 1026 C CA . ALA A 1 131 ? 8.041 0.191 -12.374 1.00 82.88 131 ALA A CA 1
ATOM 1027 C C . ALA A 1 131 ? 9.541 -0.158 -12.394 1.00 82.88 131 ALA A C 1
ATOM 1029 O O . ALA A 1 131 ? 10.362 0.695 -12.713 1.00 82.88 131 ALA A O 1
ATOM 1030 N N . SER A 1 132 ? 9.899 -1.425 -12.154 1.00 81.06 132 SER A N 1
ATOM 1031 C CA . SER A 1 132 ? 11.300 -1.886 -12.239 1.00 81.06 132 SER A CA 1
ATOM 1032 C C . SER A 1 132 ? 11.899 -1.727 -13.641 1.00 81.06 132 SER A C 1
ATOM 1034 O O . SER A 1 132 ? 13.048 -1.313 -13.772 1.00 81.06 132 SER A O 1
ATOM 1036 N N . THR A 1 133 ? 11.119 -2.000 -14.692 1.00 80.62 133 THR A N 1
ATOM 1037 C CA . THR A 1 133 ? 11.539 -1.769 -16.085 1.00 80.62 133 THR A CA 1
ATOM 1038 C C . THR A 1 133 ? 11.763 -0.284 -16.355 1.00 80.62 133 THR A C 1
ATOM 1040 O O . THR A 1 133 ? 12.812 0.078 -16.876 1.00 80.62 133 THR A O 1
ATOM 1043 N N . GLY A 1 134 ? 10.828 0.572 -15.935 1.00 79.44 134 GLY A N 1
ATOM 1044 C CA . GLY A 1 134 ? 10.936 2.018 -16.107 1.00 79.44 134 GLY A CA 1
ATOM 1045 C C . GLY A 1 134 ? 12.129 2.616 -15.362 1.00 79.44 134 GLY A C 1
ATOM 1046 O O . GLY A 1 134 ? 12.838 3.444 -15.925 1.00 79.44 134 GLY A O 1
ATOM 1047 N N . VAL A 1 135 ? 12.412 2.184 -14.128 1.00 78.12 135 VAL A N 1
ATOM 1048 C CA . VAL A 1 135 ? 13.625 2.626 -13.416 1.00 78.12 135 VAL A CA 1
ATOM 1049 C C . VAL A 1 135 ? 14.874 2.181 -14.164 1.00 78.12 135 VAL A C 1
ATOM 1051 O O . VAL A 1 135 ? 15.728 3.015 -14.439 1.00 78.12 135 VAL A O 1
ATOM 1054 N N . ARG A 1 136 ? 14.956 0.909 -14.570 1.00 78.12 136 ARG A N 1
ATOM 1055 C CA . ARG A 1 136 ? 16.109 0.384 -15.314 1.00 78.12 136 ARG A CA 1
ATOM 1056 C C . ARG A 1 136 ? 16.366 1.152 -16.611 1.00 78.12 136 ARG A C 1
ATOM 1058 O O . ARG A 1 136 ? 17.512 1.462 -16.901 1.00 78.12 136 ARG A O 1
ATOM 1065 N N . GLU A 1 137 ? 15.324 1.444 -17.384 1.00 77.75 137 GLU A N 1
ATOM 1066 C CA . GLU A 1 137 ? 15.445 2.171 -18.656 1.00 77.75 137 GLU A CA 1
ATOM 1067 C C . GLU A 1 137 ? 15.906 3.620 -18.464 1.00 77.75 137 GLU A C 1
ATOM 1069 O O . GLU A 1 137 ? 16.645 4.132 -19.297 1.00 77.75 137 GLU A O 1
ATOM 1074 N N . ASN A 1 138 ? 15.512 4.270 -17.364 1.00 74.69 138 ASN A N 1
ATOM 1075 C CA . ASN A 1 138 ? 15.873 5.666 -17.109 1.00 74.69 138 ASN A CA 1
ATOM 1076 C C . ASN A 1 138 ? 17.212 5.838 -16.384 1.00 74.69 138 ASN A C 1
ATOM 1078 O O . ASN A 1 138 ? 17.886 6.840 -16.602 1.00 74.69 138 ASN A O 1
ATOM 1082 N N . THR A 1 139 ? 17.582 4.916 -15.492 1.00 76.50 139 THR A N 1
ATOM 1083 C CA . THR A 1 139 ? 18.784 5.059 -14.654 1.00 76.50 139 THR A CA 1
ATOM 1084 C C . THR A 1 139 ? 19.926 4.145 -15.075 1.00 76.50 139 THR A C 1
ATOM 1086 O O . THR A 1 139 ? 21.069 4.414 -14.721 1.00 76.50 139 THR A O 1
ATOM 1089 N N . GLY A 1 140 ? 19.639 3.028 -15.755 1.00 74.56 140 GLY A N 1
ATOM 1090 C CA . GLY A 1 140 ? 20.609 1.957 -16.007 1.00 74.56 140 GLY A CA 1
ATOM 1091 C C . GLY A 1 140 ? 21.139 1.271 -14.738 1.00 74.56 140 GLY A C 1
ATOM 1092 O O . GLY A 1 140 ? 21.953 0.356 -14.833 1.00 74.56 140 GLY A O 1
ATOM 1093 N N . ASN A 1 141 ? 20.687 1.684 -13.548 1.00 76.25 141 ASN A N 1
ATOM 1094 C CA . ASN A 1 141 ? 21.275 1.300 -12.274 1.00 76.25 141 ASN A CA 1
ATOM 1095 C C . ASN A 1 141 ? 20.445 0.199 -11.599 1.00 76.25 141 ASN A C 1
ATOM 1097 O O . ASN A 1 141 ? 19.311 0.419 -11.170 1.00 76.25 141 ASN A O 1
ATOM 1101 N N . ILE A 1 142 ? 21.037 -0.991 -11.475 1.00 76.19 142 ILE A N 1
ATOM 1102 C CA . ILE A 1 142 ? 20.415 -2.150 -10.820 1.00 76.19 142 ILE A CA 1
ATOM 1103 C C . ILE A 1 142 ? 20.187 -1.887 -9.327 1.00 76.19 142 ILE A C 1
ATOM 1105 O O . ILE A 1 142 ? 19.183 -2.355 -8.796 1.00 76.19 142 ILE A O 1
ATOM 1109 N N . GLN A 1 143 ? 21.037 -1.086 -8.677 1.00 71.94 143 GLN A N 1
ATOM 1110 C CA . GLN A 1 143 ? 20.843 -0.685 -7.283 1.00 71.94 143 GLN A CA 1
ATOM 1111 C C . GLN A 1 143 ? 19.548 0.113 -7.120 1.00 71.94 143 GLN A C 1
ATOM 1113 O O . GLN A 1 143 ? 18.738 -0.215 -6.269 1.00 71.94 143 GLN A O 1
ATOM 1118 N N . ALA A 1 144 ? 19.269 1.064 -8.016 1.00 70.44 144 ALA A N 1
ATOM 1119 C CA . ALA A 1 144 ? 18.023 1.833 -7.970 1.00 70.44 144 ALA A CA 1
ATOM 1120 C C . ALA A 1 144 ? 16.776 0.944 -8.160 1.00 70.44 144 ALA A C 1
ATOM 1122 O O . ALA A 1 144 ? 15.713 1.212 -7.599 1.00 70.44 144 ALA A O 1
ATOM 1123 N N . VAL A 1 145 ? 16.893 -0.136 -8.943 1.00 73.94 145 VAL A N 1
ATOM 1124 C CA . VAL A 1 145 ? 15.833 -1.149 -9.071 1.00 73.94 145 VAL A CA 1
ATOM 1125 C C . VAL A 1 145 ? 15.715 -1.981 -7.792 1.00 73.94 145 VAL A C 1
ATOM 1127 O O . VAL A 1 145 ? 14.602 -2.301 -7.383 1.00 73.94 145 VAL A O 1
ATOM 1130 N N . ALA A 1 146 ? 16.833 -2.336 -7.165 1.00 71.56 146 ALA A N 1
ATOM 1131 C CA . ALA A 1 146 ? 16.870 -3.073 -5.907 1.00 71.56 146 ALA A CA 1
ATOM 1132 C C . ALA A 1 146 ? 16.213 -2.266 -4.774 1.00 71.56 146 ALA A C 1
ATOM 1134 O O . ALA A 1 146 ? 15.292 -2.772 -4.128 1.00 71.56 146 ALA A O 1
ATOM 1135 N N . ASP A 1 147 ? 16.576 -0.987 -4.652 1.00 70.75 147 ASP A N 1
ATOM 1136 C CA . ASP A 1 147 ? 16.044 -0.040 -3.672 1.00 70.75 147 ASP A CA 1
ATOM 1137 C C . ASP A 1 147 ? 14.532 0.161 -3.855 1.00 70.75 147 ASP A C 1
ATOM 1139 O O . ASP A 1 147 ? 13.768 0.016 -2.903 1.00 70.75 147 ASP A O 1
ATOM 1143 N N . LEU A 1 148 ? 14.064 0.391 -5.094 1.00 72.50 148 LEU A N 1
ATOM 1144 C CA . LEU A 1 148 ? 12.628 0.499 -5.394 1.00 72.50 148 LEU A CA 1
ATOM 1145 C C . LEU A 1 148 ? 11.862 -0.774 -5.000 1.00 72.50 148 LEU A C 1
ATOM 1147 O O . LEU A 1 148 ? 10.718 -0.716 -4.550 1.00 72.50 148 LEU A O 1
ATOM 1151 N N . MET A 1 149 ? 12.454 -1.945 -5.234 1.00 73.62 149 MET A N 1
ATOM 1152 C CA . MET A 1 149 ? 11.762 -3.225 -5.077 1.00 73.62 149 MET A CA 1
ATOM 1153 C C . MET A 1 149 ? 11.892 -3.825 -3.673 1.00 73.62 149 MET A C 1
ATOM 1155 O O . MET A 1 149 ? 11.211 -4.831 -3.407 1.00 73.62 149 MET A O 1
ATOM 1159 N N . GLY A 1 150 ? 12.712 -3.205 -2.813 1.00 63.19 150 GLY A N 1
ATOM 1160 C CA . GLY A 1 150 ? 13.070 -3.668 -1.474 1.00 63.19 150 GLY A CA 1
ATOM 1161 C C . GLY A 1 150 ? 13.808 -5.004 -1.505 1.00 63.19 150 GLY A C 1
ATOM 1162 O O . GLY A 1 150 ? 13.472 -5.898 -0.730 1.00 63.19 150 GLY A O 1
ATOM 1163 N N . HIS A 1 151 ? 14.690 -5.204 -2.491 1.00 66.69 151 HIS A N 1
ATOM 1164 C CA . HIS A 1 151 ? 15.439 -6.449 -2.719 1.00 66.69 151 HIS A CA 1
ATOM 1165 C C . HIS A 1 151 ? 16.937 -6.211 -2.561 1.00 66.69 151 HIS A C 1
ATOM 1167 O O . HIS A 1 151 ? 17.418 -5.112 -2.801 1.00 66.69 151 HIS A O 1
ATOM 1173 N N . ASP A 1 152 ? 17.677 -7.277 -2.262 1.00 57.59 152 ASP A N 1
ATOM 1174 C CA . ASP A 1 152 ? 19.126 -7.288 -2.460 1.00 57.59 152 ASP A CA 1
ATOM 1175 C C . ASP A 1 152 ? 19.467 -7.161 -3.969 1.00 57.59 152 ASP A C 1
ATOM 1177 O O . ASP A 1 152 ? 18.736 -7.724 -4.804 1.00 57.59 152 ASP A O 1
ATOM 1181 N N . PRO A 1 153 ? 20.548 -6.456 -4.355 1.00 58.28 153 PRO A N 1
ATOM 1182 C CA . PRO A 1 153 ? 20.922 -6.243 -5.754 1.00 58.28 153 PRO A CA 1
ATOM 1183 C C . PRO A 1 153 ? 21.068 -7.523 -6.582 1.00 58.28 153 PRO A C 1
ATOM 1185 O O . PRO A 1 153 ? 20.667 -7.538 -7.749 1.00 58.28 153 PRO A O 1
ATOM 1188 N N . GLU A 1 154 ? 21.546 -8.627 -5.999 1.00 59.22 154 GLU A N 1
ATOM 1189 C CA . GLU A 1 154 ? 21.654 -9.913 -6.702 1.00 59.22 154 GLU A CA 1
ATOM 1190 C C . GLU A 1 154 ? 20.269 -10.508 -6.998 1.00 59.22 154 GLU A C 1
ATOM 1192 O O . GLU A 1 154 ? 20.011 -11.056 -8.078 1.00 59.22 154 GLU A O 1
ATOM 1197 N N . THR A 1 155 ? 19.316 -10.317 -6.083 1.00 57.22 155 THR A N 1
ATOM 1198 C CA . THR A 1 155 ? 17.912 -10.700 -6.298 1.00 57.22 155 THR A CA 1
ATOM 1199 C C . THR A 1 155 ? 17.273 -9.838 -7.390 1.00 57.22 155 THR A C 1
ATOM 1201 O O . THR A 1 155 ? 16.572 -10.359 -8.268 1.00 57.22 155 THR A O 1
ATOM 1204 N N . ALA A 1 156 ? 17.542 -8.529 -7.388 1.00 53.97 156 ALA A N 1
ATOM 1205 C CA . ALA A 1 156 ? 17.053 -7.615 -8.416 1.00 53.97 156 ALA A CA 1
ATOM 1206 C C . ALA A 1 156 ? 17.615 -7.977 -9.801 1.00 53.97 156 ALA A C 1
ATOM 1208 O O . ALA A 1 156 ? 16.864 -8.088 -10.777 1.00 53.97 156 ALA A O 1
ATOM 1209 N N . LYS A 1 157 ? 18.914 -8.277 -9.878 1.00 56.06 157 LYS A N 1
ATOM 1210 C CA . LYS A 1 157 ? 19.571 -8.769 -11.089 1.00 56.06 157 LYS A CA 1
ATOM 1211 C C . LYS A 1 157 ? 18.909 -10.060 -11.579 1.00 56.06 157 LYS A C 1
ATOM 1213 O O . LYS A 1 157 ? 18.460 -10.128 -12.722 1.00 56.06 157 LYS A O 1
ATOM 1218 N N . LYS A 1 158 ? 18.710 -11.064 -10.728 1.00 62.78 158 LYS A N 1
ATOM 1219 C CA . LYS A 1 158 ? 18.084 -12.333 -11.142 1.00 62.78 158 LYS A CA 1
ATOM 1220 C C . LYS A 1 158 ? 16.673 -12.164 -11.724 1.00 62.78 158 LYS A C 1
ATOM 1222 O O . LYS A 1 158 ? 16.327 -12.820 -12.707 1.00 62.78 158 LYS A O 1
ATOM 1227 N N . HIS A 1 159 ? 15.847 -11.300 -11.134 1.00 55.25 159 HIS A N 1
ATOM 1228 C CA . HIS A 1 159 ? 14.435 -11.177 -11.513 1.00 55.25 159 HIS A CA 1
ATOM 1229 C C . HIS A 1 159 ? 14.148 -10.141 -12.606 1.00 55.25 159 HIS A C 1
ATOM 1231 O O . HIS A 1 159 ? 13.140 -10.282 -13.307 1.00 55.25 159 HIS A O 1
ATOM 1237 N N . TYR A 1 160 ? 15.012 -9.136 -12.781 1.00 59.62 160 TYR A N 1
ATOM 1238 C CA . TYR A 1 160 ? 14.750 -7.992 -13.664 1.00 59.62 160 TYR A CA 1
ATOM 1239 C C . TYR A 1 160 ? 15.800 -7.786 -14.771 1.00 59.62 160 TYR A C 1
ATOM 1241 O O . TYR A 1 160 ? 15.686 -6.823 -15.526 1.00 59.62 160 TYR A O 1
ATOM 1249 N N . THR A 1 161 ? 16.762 -8.703 -14.951 1.00 51.31 161 THR A N 1
ATOM 1250 C CA . THR A 1 161 ? 17.779 -8.619 -16.033 1.00 51.31 161 THR A CA 1
ATOM 1251 C C . THR A 1 161 ? 17.314 -9.216 -17.372 1.00 51.31 161 THR A C 1
ATOM 1253 O O . THR A 1 161 ? 18.034 -9.175 -18.365 1.00 51.31 161 THR A O 1
ATOM 1256 N N . ARG A 1 162 ? 16.091 -9.756 -17.479 1.00 40.62 162 ARG A N 1
ATOM 1257 C CA . ARG A 1 162 ? 15.659 -10.426 -18.719 1.00 40.62 162 ARG A CA 1
ATOM 1258 C C . ARG A 1 162 ? 15.174 -9.447 -19.807 1.00 40.62 162 ARG A C 1
ATOM 1260 O O . ARG A 1 162 ? 14.006 -9.075 -19.818 1.00 40.62 162 ARG A O 1
ATOM 1267 N N . CYS A 1 163 ? 16.095 -9.182 -20.739 1.00 35.38 163 CYS A N 1
ATOM 1268 C CA . CYS A 1 163 ? 15.954 -8.953 -22.187 1.00 35.38 163 CYS A CA 1
ATOM 1269 C C . CYS A 1 163 ? 15.195 -7.700 -22.674 1.00 35.38 163 CYS A C 1
ATOM 1271 O O . CYS A 1 163 ? 13.967 -7.622 -22.588 1.00 35.38 163 CYS A O 1
ATOM 1273 N N . MET A 1 164 ? 15.945 -6.792 -23.317 1.00 30.17 164 MET A N 1
ATOM 1274 C CA . MET A 1 164 ? 15.448 -5.968 -24.423 1.00 30.17 164 MET A CA 1
ATOM 1275 C C . MET A 1 164 ? 14.740 -6.881 -25.429 1.00 30.17 164 MET A C 1
ATOM 1277 O O . MET A 1 164 ? 15.327 -7.848 -25.903 1.00 30.17 164 MET A O 1
ATOM 1281 N N . ARG A 1 165 ? 13.465 -6.625 -25.709 1.00 24.66 165 ARG A N 1
ATOM 1282 C CA . ARG A 1 165 ? 12.821 -7.150 -26.916 1.00 24.66 165 ARG A CA 1
ATOM 1283 C C . ARG A 1 165 ? 12.859 -6.031 -27.940 1.00 24.66 165 ARG A C 1
ATOM 1285 O O . ARG A 1 165 ? 12.489 -4.914 -27.583 1.00 24.66 165 ARG A O 1
ATOM 1292 N N . ASP A 1 166 ? 13.205 -6.354 -29.182 1.00 28.80 166 ASP A N 1
ATOM 1293 C CA . ASP A 1 166 ? 13.295 -5.442 -30.341 1.00 28.80 166 ASP A CA 1
ATOM 1294 C C . ASP A 1 166 ? 11.961 -4.780 -30.749 1.00 28.80 166 ASP A C 1
ATOM 1296 O O . ASP A 1 166 ? 11.831 -4.171 -31.804 1.00 28.80 166 ASP A O 1
ATOM 1300 N N . THR A 1 167 ? 10.953 -4.846 -29.881 1.00 31.47 167 THR A N 1
ATOM 1301 C CA . THR A 1 167 ? 9.713 -4.081 -29.951 1.00 31.47 167 THR A CA 1
ATOM 1302 C C . THR A 1 167 ? 9.325 -3.682 -28.527 1.00 31.47 167 THR A C 1
ATOM 1304 O O . THR A 1 167 ? 8.941 -4.539 -27.721 1.00 31.47 167 THR A O 1
ATOM 1307 N N . ALA A 1 168 ? 9.433 -2.393 -28.203 1.00 27.70 168 ALA A N 1
ATOM 1308 C CA . ALA A 1 168 ? 9.040 -1.846 -26.908 1.00 27.70 168 ALA A CA 1
ATOM 1309 C C . ALA A 1 168 ? 7.538 -2.100 -26.648 1.00 27.70 168 ALA A C 1
ATOM 1311 O O . ALA A 1 168 ? 6.694 -1.602 -27.398 1.00 27.70 168 ALA A O 1
ATOM 1312 N N . PRO A 1 169 ? 7.145 -2.848 -25.598 1.00 31.72 169 PRO A N 1
ATOM 1313 C CA . PRO A 1 169 ? 5.750 -2.914 -25.211 1.00 31.72 169 PRO A CA 1
ATOM 1314 C C . PRO A 1 169 ? 5.374 -1.595 -24.527 1.00 31.72 169 PRO A C 1
ATOM 1316 O O . PRO A 1 169 ? 5.967 -1.202 -23.525 1.00 31.72 169 PRO A O 1
ATOM 1319 N N . ILE A 1 170 ? 4.333 -0.960 -25.063 1.00 36.66 170 ILE A N 1
ATOM 1320 C CA . ILE A 1 170 ? 3.728 0.356 -24.759 1.00 36.66 170 ILE A CA 1
ATOM 1321 C C . ILE A 1 170 ? 3.388 0.601 -23.257 1.00 36.66 170 ILE A C 1
ATOM 1323 O O . ILE A 1 170 ? 2.881 1.652 -22.881 1.00 36.66 170 ILE A O 1
ATOM 1327 N N . GLY A 1 171 ? 3.695 -0.325 -22.345 1.00 32.72 171 GLY A N 1
ATOM 1328 C CA . GLY A 1 171 ? 3.373 -0.227 -20.917 1.00 32.72 171 GLY A CA 1
ATOM 1329 C C . GLY A 1 171 ? 4.359 0.570 -20.051 1.00 32.72 171 GLY A C 1
ATOM 1330 O O . GLY A 1 171 ? 3.950 1.066 -19.003 1.00 32.72 171 GLY A O 1
ATOM 1331 N N . GLY A 1 172 ? 5.629 0.708 -20.455 1.00 29.16 172 GLY A N 1
ATOM 1332 C CA . GLY A 1 172 ? 6.668 1.380 -19.648 1.00 29.16 172 GLY A CA 1
ATOM 1333 C C . GLY A 1 172 ? 6.563 2.908 -19.643 1.00 29.16 172 GLY A C 1
ATOM 1334 O O . GLY A 1 172 ? 6.853 3.562 -18.644 1.00 29.16 172 GLY A O 1
ATOM 1335 N N . LEU A 1 173 ? 6.038 3.477 -20.729 1.00 33.78 173 LEU A N 1
ATOM 1336 C CA . LEU A 1 173 ? 5.802 4.912 -20.854 1.00 33.78 173 LEU A CA 1
ATOM 1337 C C . LEU A 1 173 ? 4.607 5.388 -20.012 1.00 33.78 173 LEU A C 1
ATOM 1339 O O . LEU A 1 173 ? 4.560 6.558 -19.667 1.00 33.78 173 LEU A O 1
ATOM 1343 N N . ALA A 1 174 ? 3.670 4.527 -19.603 1.00 35.09 174 ALA A N 1
ATOM 1344 C CA . ALA A 1 174 ? 2.443 4.981 -18.944 1.00 35.09 174 ALA A CA 1
ATOM 1345 C C . ALA A 1 174 ? 2.680 5.643 -17.570 1.00 35.09 174 ALA A C 1
ATOM 1347 O O . ALA A 1 174 ? 2.060 6.656 -17.283 1.00 35.09 174 ALA A O 1
ATOM 1348 N N . ILE A 1 175 ? 3.592 5.149 -16.727 1.00 39.56 175 ILE A N 1
ATOM 1349 C CA . ILE A 1 175 ? 3.722 5.672 -15.350 1.00 39.56 175 ILE A CA 1
ATOM 1350 C C . ILE A 1 175 ? 4.455 7.022 -15.308 1.00 39.56 175 ILE A C 1
ATOM 1352 O O . ILE A 1 175 ? 4.097 7.868 -14.500 1.00 39.56 175 ILE A O 1
ATOM 1356 N N . ILE A 1 176 ? 5.416 7.260 -16.210 1.00 37.88 176 ILE A N 1
ATOM 1357 C CA . ILE A 1 176 ? 6.147 8.539 -16.303 1.00 37.88 176 ILE A CA 1
ATOM 1358 C C . ILE A 1 176 ? 5.473 9.507 -17.293 1.00 37.88 176 ILE A C 1
ATOM 1360 O O . ILE A 1 176 ? 5.523 10.721 -17.092 1.00 37.88 176 ILE A O 1
ATOM 1364 N N . LEU A 1 177 ? 4.792 9.013 -18.339 1.00 34.94 177 LEU A N 1
ATOM 1365 C CA . LEU A 1 177 ? 3.998 9.869 -19.228 1.00 34.94 177 LEU A CA 1
ATOM 1366 C C . LEU A 1 177 ? 2.665 10.287 -18.623 1.00 34.94 177 LEU A C 1
ATOM 1368 O O . LEU A 1 177 ? 2.210 11.360 -18.984 1.00 34.94 177 LEU A O 1
ATOM 1372 N N . ILE A 1 178 ? 2.016 9.515 -17.744 1.00 39.00 178 ILE A N 1
ATOM 1373 C CA . ILE A 1 178 ? 0.776 9.994 -17.110 1.00 39.00 178 ILE A CA 1
ATOM 1374 C C . ILE A 1 178 ? 1.091 11.215 -16.235 1.00 39.00 178 ILE A C 1
ATOM 1376 O O . ILE A 1 178 ? 0.395 12.218 -16.344 1.00 39.00 178 ILE A O 1
ATOM 1380 N N . THR A 1 179 ? 2.195 11.213 -15.482 1.00 35.81 179 THR A N 1
ATOM 1381 C CA . THR A 1 179 ? 2.653 12.396 -14.730 1.00 35.81 179 THR A CA 1
ATOM 1382 C C . THR A 1 179 ? 3.088 13.532 -15.659 1.00 35.81 179 THR A C 1
ATOM 1384 O O . THR A 1 179 ? 2.563 14.637 -15.555 1.00 35.81 179 THR A O 1
ATOM 1387 N N . ARG A 1 180 ? 3.949 13.265 -16.654 1.00 32.50 180 ARG A N 1
ATOM 1388 C CA . ARG A 1 180 ? 4.445 14.317 -17.568 1.00 32.50 180 ARG A CA 1
ATOM 1389 C C . ARG A 1 180 ? 3.398 14.857 -18.550 1.00 32.50 180 ARG A C 1
ATOM 1391 O O . ARG A 1 180 ? 3.527 15.991 -19.001 1.00 32.50 180 ARG A O 1
ATOM 1398 N N . LYS A 1 181 ? 2.377 14.079 -18.924 1.00 34.28 181 LYS A N 1
ATOM 1399 C CA . LYS A 1 181 ? 1.300 14.516 -19.832 1.00 34.28 181 LYS A CA 1
ATOM 1400 C C . LYS A 1 181 ? 0.211 15.272 -19.075 1.00 34.28 181 LYS A C 1
ATOM 1402 O O . LYS A 1 181 ? -0.331 16.207 -19.649 1.00 34.28 181 LYS A O 1
ATOM 1407 N N . LEU A 1 182 ? -0.048 14.968 -17.801 1.00 36.75 182 LEU A N 1
ATOM 1408 C CA . LEU A 1 182 ? -0.918 15.798 -16.956 1.00 36.75 182 LEU A CA 1
ATOM 1409 C C . LEU A 1 182 ? -0.290 17.173 -16.670 1.00 36.75 182 LEU A C 1
ATOM 1411 O O . LEU A 1 182 ? -0.989 18.177 -16.746 1.00 36.75 182 LEU A O 1
ATOM 1415 N N . GLU A 1 183 ? 1.029 17.239 -16.465 1.00 37.69 183 GLU A N 1
ATOM 1416 C CA . GLU A 1 183 ? 1.757 18.508 -16.294 1.00 37.69 183 GLU A CA 1
ATOM 1417 C C . GLU A 1 183 ? 1.832 19.340 -17.586 1.00 37.69 183 GLU A C 1
ATOM 1419 O O . GLU A 1 183 ? 1.703 20.561 -17.544 1.00 37.69 183 GLU A O 1
ATOM 1424 N N . LYS A 1 184 ? 1.991 18.699 -18.753 1.00 37.72 184 LYS A N 1
ATOM 1425 C CA . LYS A 1 184 ? 2.090 19.399 -20.049 1.00 37.72 184 LYS A CA 1
ATOM 1426 C C . LYS A 1 184 ? 0.750 19.778 -20.687 1.00 37.72 184 LYS A C 1
ATOM 1428 O O . LYS A 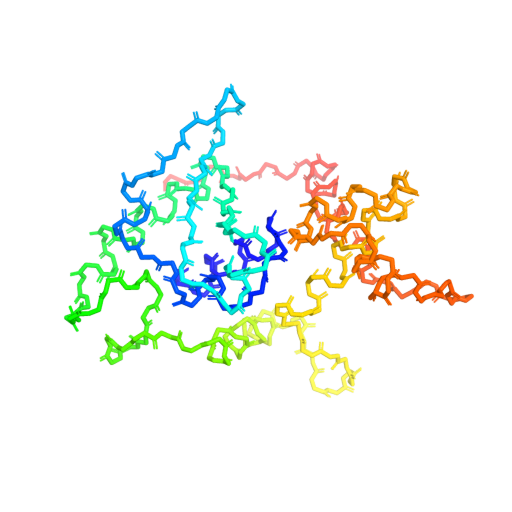1 184 ? 0.751 20.588 -21.607 1.00 37.72 184 LYS A O 1
ATOM 1433 N N . SER A 1 185 ? -0.376 19.210 -20.245 1.00 35.22 185 SER A N 1
ATOM 1434 C CA . SER A 1 185 ? -1.685 19.444 -20.886 1.00 35.22 185 SER A CA 1
ATOM 1435 C C . SER A 1 185 ? -2.455 20.651 -20.341 1.00 35.22 185 SER A C 1
ATOM 1437 O O . SER A 1 185 ? -3.553 20.906 -20.820 1.00 35.22 185 SER A O 1
ATOM 1439 N N . GLY A 1 186 ? -1.928 21.388 -19.351 1.00 33.75 186 GLY A N 1
ATOM 1440 C CA . GLY A 1 186 ? -2.532 22.648 -18.894 1.00 33.75 186 GLY A CA 1
ATOM 1441 C C . GLY A 1 186 ? -4.003 22.544 -18.466 1.00 33.75 186 GLY A C 1
ATOM 1442 O O . GLY A 1 186 ? -4.731 23.532 -18.534 1.00 33.75 186 GLY A O 1
ATOM 1443 N N . VAL A 1 187 ? -4.469 21.361 -18.048 1.00 35.22 187 VAL A N 1
ATOM 1444 C CA . VAL A 1 187 ? -5.860 21.167 -17.630 1.00 35.22 187 VAL A CA 1
ATOM 1445 C C . VAL A 1 187 ? -6.026 21.791 -16.248 1.00 35.22 187 VAL A C 1
ATOM 1447 O O . VAL A 1 187 ? -5.796 21.151 -15.222 1.00 35.22 187 VAL A O 1
ATOM 1450 N N . GLN A 1 188 ? -6.422 23.064 -16.221 1.00 31.05 188 GLN A N 1
ATOM 1451 C CA . GLN A 1 188 ? -7.061 23.654 -15.052 1.00 31.05 188 GLN A CA 1
ATOM 1452 C C . GLN A 1 188 ? -8.274 22.787 -14.702 1.00 31.05 188 GLN A C 1
ATOM 1454 O O . GLN A 1 188 ? -9.251 22.742 -15.451 1.00 31.05 188 GLN A O 1
ATOM 1459 N N . MET A 1 189 ? -8.239 22.114 -13.548 1.00 31.16 189 MET A N 1
ATOM 1460 C CA . MET A 1 189 ? -9.485 21.703 -12.913 1.00 31.16 189 MET A CA 1
ATOM 1461 C C . MET A 1 189 ? -10.259 22.983 -12.614 1.00 31.16 189 MET A C 1
ATOM 1463 O O . MET A 1 189 ? -9.835 23.781 -11.773 1.00 31.16 189 MET A O 1
ATOM 1467 N N . LYS A 1 190 ? -11.367 23.197 -13.332 1.00 29.48 190 LYS A N 1
ATOM 1468 C CA . LYS A 1 190 ? -12.349 24.212 -12.964 1.00 29.48 190 LYS A CA 1
ATOM 1469 C C . LYS A 1 190 ? -12.714 23.981 -11.501 1.00 29.48 190 LYS A C 1
ATOM 1471 O O . LYS A 1 190 ? -13.194 22.910 -11.136 1.00 29.48 190 LYS A O 1
ATOM 1476 N N . LYS A 1 191 ? -12.433 24.985 -10.671 1.00 36.41 191 LYS A N 1
ATOM 1477 C CA . LYS A 1 191 ? -13.068 25.128 -9.367 1.00 36.41 191 LYS A CA 1
ATOM 1478 C C . LYS A 1 191 ? -14.539 25.400 -9.651 1.00 36.41 191 LYS A C 1
ATOM 1480 O O . LYS A 1 191 ? -14.875 26.502 -10.068 1.00 36.41 191 LYS A O 1
ATOM 1485 N N . GLU A 1 192 ? -15.381 24.401 -9.462 1.00 28.98 192 GLU A N 1
ATOM 1486 C CA . GLU A 1 192 ? -16.785 24.641 -9.156 1.00 28.98 192 GLU A CA 1
ATOM 1487 C C . GLU A 1 192 ? -17.021 24.174 -7.719 1.00 28.98 192 GLU A C 1
ATOM 1489 O O . GLU A 1 192 ? -16.371 23.235 -7.253 1.00 28.98 192 GLU A O 1
ATOM 1494 N N . PHE A 1 193 ? -17.809 24.996 -7.032 1.00 36.69 193 PHE A N 1
ATOM 1495 C CA . PHE A 1 193 ? -17.873 25.244 -5.593 1.00 36.69 193 PHE A CA 1
ATOM 1496 C C . PHE A 1 193 ? -18.153 24.018 -4.720 1.00 36.69 193 PHE A C 1
ATOM 1498 O O . PHE A 1 193 ? -18.950 23.150 -5.137 1.00 36.69 193 PHE A O 1
#

pLDDT: mean 73.49, std 21.04, range [24.66, 97.31]

Sequence (193 aa):
MRDHLLVLIHLGNAHRSGVTANITVGEYNKHELNSNGTYIISVLNHKTFDTYGHAHVVLNPITFKWLTIFITKIRSQILSHCDNIFLTWSGQPMTSGAISVQLGSLWKKAGIFDSESGKRNICATLIRKSASTGVRENTGNIQAVADLMGHDPETAKKHYTRCMRDTAPIGGLAIILITRKLEKSGVQMKKEF

Secondary structure (DSSP, 8-state):
-HHHHHHHHHHHH---HHHHHH-BHHHHHT-EE-TTS-EEEEE--STTHHHH-PEEEEE-HHHHHHHHHIIIIIGGGS--S--BSSB-TTSPBPPHHHHHHHHHHHHHHTT---GGGTPPPP-HHHHHHHHHHHHHHHH--HHHHHHHHT--HHHHHHHH-----SS--TTSHHHHHHHHHHHHT--------

Radius of gyration: 17.64 Å; chains: 1; bounding box: 40×38×46 Å